Protein AF-A0AAJ5NJ45-F1 (afdb_monomer_lite)

Radius of gyration: 108.97 Å; chains: 1; bounding box: 214×66×310 Å

Foldseek 3Di:
DDDDDDDDDDDDDDDPDDDDDDDDDDDDDDDDDDDDDDDDPPDDDDDDDDDDDDDDDDDDDDDDDDDDDDDDDDDDDPDDDPDDPVVVVVVVVVVVVVVCCVVVVVVVVVVVVVVVVVVVVVVVVVVVVVVVVVVVVVVVVVVVVVVVVVVVVVVVVVVVVVVVVVVVVVVVVVVVVVVVVVVVVVVVVVVVVVVVVVVVVVVVVVVVVVVVVVVVVVVVVVVVVVVVVVVVVVVVVVVVVVVVVVVVVVVVVVVVVVVVVVVVVVVVVVVVVVVVVVVVVVVVVVVVVVVVVVVVVVVVVVVVVVVVVVVVVVVVVVVVVVVVVVVVVVVVVVVVVVVVCVVVVNDDDD

Sequence (350 aa):
MVNIPRTTQSPTPSEISSSENAPLKKTTHNPLHENTPTGALSAIPLRKNRSDEALNKGFDRPTFRSSPFELVEARDSTETKIYTSKEVDAMLEENFSSTVDALGGYHTKKIHDLVKLNENLDETLVKLKSAMKLRDERTKFQKAASRARGKETKQKIRSLSDENKDLKSEIDALTIENEDFESEMVGYNKIVDDLSGQISHLKNHSESLLSEIRQKSETIEKRNESIRSDRDSKAVLRRENEDLIKMKDLEISGLHEKLGEARSEIDRLNAEKEVLKLKFDAVDKTASGLTKGKTKTLIDSGKRIQNESDVLRTLNSKLIKENSDNKKQIAILKEKISLLAGKLDINLDS

Organism: NCBI:txid95485

Secondary structure (DSSP, 8-state):
----------PPPP------------PPPPP-----------PPP---------------PPPP--------------------HHHHHHHHHHHHHHHHHHHHHHHHHHHHHHHHHHHHHHHHHHHHHHHHHHHHHHHHHHHHHHHHHHHHHHHHHHHHHHHHHHHHHHHHHHHHHHHHHHHHHHHHHHHHHHHHHHHHHHHHHHHHHHHHHHHHHHHHHHHHHHHHHHHHHHHHHHHHHHHHHHHHHHHHHHHHHHHHHHHHHHHHHHHHHHHHHHHHHHHHHHHHHHHHHHHHHHHHHHHHHHHHHHHHHHHHHHHHHHHHHHHHHHHHHHHHHHHHHHHHT-----

Structure (mmCIF, N/CA/C/O backbone):
data_AF-A0AAJ5NJ45-F1
#
_entry.id   AF-A0AAJ5NJ45-F1
#
loop_
_atom_site.group_PDB
_atom_site.id
_atom_site.type_symbol
_atom_site.label_atom_id
_atom_site.label_alt_id
_atom_site.label_comp_id
_atom_site.label_asym_id
_atom_site.label_entity_id
_atom_site.label_seq_id
_atom_site.pdbx_PDB_ins_code
_atom_site.Cartn_x
_atom_site.Cartn_y
_atom_site.Cartn_z
_atom_site.occupancy
_atom_site.B_iso_or_equiv
_atom_site.auth_seq_id
_atom_site.auth_comp_id
_atom_site.auth_asym_id
_atom_site.auth_atom_id
_atom_site.pdbx_PDB_model_num
ATOM 1 N N . MET A 1 1 ? 22.194 -6.294 41.341 1.00 52.97 1 MET A N 1
ATOM 2 C CA . MET A 1 1 ? 23.228 -5.545 40.598 1.00 52.97 1 MET A CA 1
ATOM 3 C C . MET A 1 1 ? 23.617 -6.377 39.391 1.00 52.97 1 MET A C 1
ATOM 5 O O . MET A 1 1 ? 24.336 -7.351 39.548 1.00 52.97 1 MET A O 1
ATOM 9 N N . VAL A 1 2 ? 23.058 -6.064 38.223 1.00 46.59 2 VAL A N 1
ATOM 10 C CA . VAL A 1 2 ? 23.397 -6.721 36.955 1.00 46.59 2 VAL A CA 1
ATOM 11 C C . VAL A 1 2 ? 23.803 -5.613 35.997 1.00 46.59 2 VAL A C 1
ATOM 13 O O . VAL A 1 2 ? 23.052 -4.668 35.772 1.00 46.59 2 VAL A O 1
ATOM 16 N N . ASN A 1 3 ? 25.049 -5.706 35.558 1.00 52.22 3 ASN A N 1
ATOM 17 C CA . ASN A 1 3 ? 25.776 -4.729 34.770 1.00 52.22 3 ASN A CA 1
ATOM 18 C C . ASN A 1 3 ? 25.584 -5.102 33.292 1.00 52.22 3 ASN A C 1
ATOM 20 O O . ASN A 1 3 ? 25.966 -6.204 32.904 1.00 52.22 3 ASN A O 1
ATOM 24 N N . ILE A 1 4 ? 24.973 -4.230 32.486 1.00 57.03 4 ILE A N 1
ATOM 25 C CA . ILE A 1 4 ? 24.853 -4.414 31.030 1.00 57.03 4 ILE A CA 1
ATOM 26 C C . ILE A 1 4 ? 25.527 -3.214 30.343 1.00 57.03 4 ILE A C 1
ATOM 28 O O . ILE A 1 4 ? 25.250 -2.078 30.740 1.00 57.03 4 ILE A O 1
ATOM 32 N N . PRO A 1 5 ? 26.422 -3.418 29.355 1.00 62.97 5 PRO A N 1
ATOM 33 C CA . PRO A 1 5 ? 27.251 -2.350 28.807 1.00 62.97 5 PRO A CA 1
ATOM 34 C C . PRO A 1 5 ? 26.546 -1.533 27.717 1.00 62.97 5 PRO A C 1
ATOM 36 O O . PRO A 1 5 ? 25.729 -2.037 26.950 1.00 62.97 5 PRO A O 1
ATOM 39 N N . ARG A 1 6 ? 26.964 -0.265 27.627 1.00 52.44 6 ARG A N 1
ATOM 40 C CA . ARG A 1 6 ? 26.711 0.689 26.538 1.00 52.44 6 ARG A CA 1
ATOM 41 C C . ARG A 1 6 ? 27.286 0.213 25.196 1.00 52.44 6 ARG A C 1
ATOM 43 O O . ARG A 1 6 ? 28.452 -0.157 25.131 1.00 52.44 6 ARG A O 1
ATOM 50 N N . THR A 1 7 ? 26.516 0.419 24.132 1.00 54.22 7 THR A N 1
ATOM 51 C CA . THR A 1 7 ? 26.953 0.600 22.731 1.00 54.22 7 THR A CA 1
ATOM 52 C C . THR A 1 7 ? 26.057 1.702 22.138 1.00 54.22 7 THR A C 1
ATOM 54 O O . THR A 1 7 ? 24.838 1.610 22.206 1.00 54.22 7 THR A O 1
ATOM 57 N N . THR A 1 8 ? 26.549 2.940 22.034 1.00 47.62 8 THR A N 1
ATOM 58 C CA . THR A 1 8 ? 27.151 3.602 20.852 1.00 47.62 8 THR A CA 1
ATOM 59 C C . THR A 1 8 ? 26.219 3.791 19.648 1.00 47.62 8 THR A C 1
ATOM 61 O O . THR A 1 8 ? 25.956 2.856 18.907 1.00 47.62 8 THR A O 1
ATOM 64 N N . GLN A 1 9 ? 25.873 5.071 19.446 1.00 41.88 9 GLN A N 1
ATOM 65 C CA . GLN A 1 9 ? 25.758 5.803 18.174 1.00 41.88 9 GLN A CA 1
ATOM 66 C C . GLN A 1 9 ? 24.677 5.388 17.160 1.00 41.88 9 GLN A C 1
ATOM 68 O O . GLN A 1 9 ? 24.860 4.487 16.351 1.00 41.88 9 GLN A O 1
ATOM 73 N N . SER A 1 10 ? 23.619 6.202 17.100 1.00 40.38 10 SER A N 1
ATOM 74 C CA . SER A 1 10 ? 22.809 6.426 15.897 1.00 40.38 10 SER A CA 1
ATOM 75 C C . SER A 1 10 ? 23.147 7.805 15.305 1.00 40.38 10 SER A C 1
ATOM 77 O O . SER A 1 10 ? 23.096 8.788 16.053 1.00 40.38 10 SER A O 1
ATOM 79 N N . PRO A 1 11 ? 23.466 7.927 14.006 1.00 54.31 11 PRO A N 1
ATOM 80 C CA . PRO A 1 11 ? 23.609 9.220 13.356 1.00 54.31 11 PRO A CA 1
ATOM 81 C C . PRO A 1 11 ? 22.232 9.803 13.005 1.00 54.31 11 PRO A C 1
ATOM 83 O O . PRO A 1 11 ? 21.313 9.098 12.590 1.00 54.31 11 PRO A O 1
ATOM 86 N N . THR A 1 12 ? 22.106 11.111 13.194 1.00 57.56 12 THR A N 1
ATOM 87 C CA . THR A 1 12 ? 20.986 11.955 12.762 1.00 57.56 12 THR A CA 1
ATOM 88 C C . THR A 1 12 ? 20.817 11.928 11.238 1.00 57.56 12 THR A C 1
ATOM 90 O O . THR A 1 12 ? 21.822 12.079 10.539 1.00 57.56 12 THR A O 1
ATOM 93 N N . PRO A 1 13 ? 19.589 11.810 10.697 1.00 53.28 13 PRO A N 1
ATOM 94 C CA . PRO A 1 13 ? 19.342 11.992 9.273 1.00 53.28 13 PRO A CA 1
ATOM 95 C C . PRO A 1 13 ? 19.452 13.475 8.918 1.00 53.28 13 PRO A C 1
ATOM 97 O O . PRO A 1 13 ? 18.780 14.318 9.511 1.00 53.28 13 PRO A O 1
ATOM 100 N N . SER A 1 14 ? 20.312 13.773 7.952 1.00 48.66 14 SER A N 1
ATOM 101 C CA . SER A 1 14 ? 20.434 15.079 7.321 1.00 48.66 14 SER A CA 1
ATOM 102 C C . SER A 1 14 ? 19.132 15.466 6.621 1.00 48.66 14 SER A C 1
ATOM 104 O O . SER A 1 14 ? 18.579 14.701 5.831 1.00 48.66 14 SER A O 1
ATOM 106 N N . GLU A 1 15 ? 18.677 16.681 6.901 1.00 42.78 15 GLU A N 1
ATOM 107 C CA . GLU A 1 15 ? 17.672 17.403 6.134 1.00 42.78 15 GLU A CA 1
ATOM 108 C C . GLU A 1 15 ? 18.164 17.581 4.690 1.00 42.78 15 GLU A C 1
ATOM 110 O O . GLU A 1 15 ? 19.090 18.345 4.423 1.00 42.78 15 GLU A O 1
ATOM 115 N N . ILE A 1 16 ? 17.542 16.882 3.742 1.00 44.41 16 ILE A N 1
ATOM 116 C CA . ILE A 1 16 ? 17.597 17.239 2.322 1.00 44.41 16 ILE A CA 1
ATOM 117 C C . ILE A 1 16 ? 16.259 17.902 2.012 1.00 44.41 16 ILE A C 1
ATOM 119 O O . ILE A 1 16 ? 15.278 17.252 1.649 1.00 44.41 16 ILE A O 1
ATOM 123 N N . SER A 1 17 ? 16.213 19.215 2.238 1.00 45.38 17 SER A N 1
ATOM 124 C CA . SER A 1 17 ? 15.110 20.055 1.787 1.00 45.38 17 SER A CA 1
ATOM 125 C C . SER A 1 17 ? 15.217 20.260 0.284 1.00 45.38 17 SER A C 1
ATOM 127 O O . SER A 1 17 ? 16.266 20.591 -0.264 1.00 45.38 17 SER A O 1
ATOM 129 N N . SER A 1 18 ? 14.078 20.042 -0.352 1.00 44.22 18 SER A N 1
ATOM 130 C CA . SER A 1 18 ? 13.815 20.156 -1.774 1.00 44.22 18 SER A CA 1
ATOM 131 C C . SER A 1 18 ? 13.512 21.607 -2.150 1.00 44.22 18 SER A C 1
ATOM 133 O O . SER A 1 18 ? 12.619 22.209 -1.565 1.00 44.22 18 SER A O 1
ATOM 135 N N . SER A 1 19 ? 14.190 22.137 -3.163 1.00 40.75 19 SER A N 1
ATOM 136 C CA . SER A 1 19 ? 13.714 23.185 -4.084 1.00 40.75 19 SER A CA 1
ATOM 137 C C . SER A 1 19 ? 14.790 23.271 -5.172 1.00 40.75 19 SER A C 1
ATOM 139 O O . SER A 1 19 ? 15.962 23.358 -4.841 1.00 40.75 19 SER A O 1
ATOM 141 N N . GLU A 1 20 ? 14.553 23.182 -6.473 1.00 39.94 20 GLU A N 1
ATOM 142 C CA . GLU A 1 20 ? 13.607 23.964 -7.252 1.00 39.94 20 GLU A CA 1
ATOM 143 C C . GLU A 1 20 ? 13.758 23.458 -8.704 1.00 39.94 20 GLU A C 1
ATOM 145 O O . GLU A 1 20 ? 14.740 23.767 -9.373 1.00 39.94 20 GLU A O 1
ATOM 150 N N . ASN A 1 21 ? 12.849 22.602 -9.185 1.00 41.12 21 ASN A N 1
ATOM 151 C CA . ASN A 1 21 ? 12.846 22.174 -10.588 1.00 41.12 21 ASN A CA 1
ATOM 152 C C . ASN A 1 21 ? 11.852 23.036 -11.367 1.00 41.12 21 ASN A C 1
ATOM 154 O O . ASN A 1 21 ? 10.636 22.879 -11.250 1.00 41.12 21 ASN A O 1
ATOM 158 N N . ALA A 1 22 ? 12.399 23.953 -12.163 1.00 48.66 22 ALA A N 1
ATOM 159 C CA . ALA A 1 22 ? 11.679 24.745 -13.146 1.00 48.66 22 ALA A CA 1
ATOM 160 C C . ALA A 1 22 ? 11.151 23.863 -14.302 1.00 48.66 22 ALA A C 1
ATOM 162 O O . ALA A 1 22 ? 11.840 22.935 -14.736 1.00 48.66 22 ALA A O 1
ATOM 163 N N . PRO A 1 23 ? 9.958 24.145 -14.857 1.00 50.62 23 PRO A N 1
ATOM 164 C CA . PRO A 1 23 ? 9.420 23.390 -15.982 1.00 50.62 23 PRO A CA 1
ATOM 165 C C . PRO A 1 23 ? 10.098 23.804 -17.297 1.00 50.62 23 PRO A C 1
ATOM 167 O O . PRO A 1 23 ? 9.906 24.912 -17.804 1.00 50.62 23 PRO A O 1
ATOM 170 N N . LEU A 1 24 ? 10.867 22.881 -17.879 1.00 45.66 24 LEU A N 1
ATOM 171 C CA . LEU A 1 24 ? 11.357 22.967 -19.253 1.00 45.66 24 LEU A CA 1
ATOM 172 C C . LEU A 1 24 ? 10.174 22.995 -20.231 1.00 45.66 24 LEU A C 1
ATOM 174 O O . LEU A 1 24 ? 9.298 22.128 -20.234 1.00 45.66 24 LEU A O 1
ATOM 178 N N . LYS A 1 25 ? 10.164 24.039 -21.061 1.00 49.19 25 LYS A N 1
ATOM 179 C CA . LYS A 1 25 ? 9.213 24.261 -22.149 1.00 49.19 25 LYS A CA 1
ATOM 180 C C . LYS A 1 25 ? 9.188 23.061 -23.098 1.00 49.19 25 LYS A C 1
ATOM 182 O O . LYS A 1 25 ? 10.202 22.704 -23.691 1.00 49.19 25 LYS A O 1
ATOM 187 N N . LYS A 1 26 ? 7.982 22.523 -23.297 1.00 45.66 26 LYS A N 1
ATOM 188 C CA . LYS A 1 26 ? 7.612 21.650 -24.414 1.00 45.66 26 LYS A CA 1
ATOM 189 C C . LYS A 1 26 ? 7.980 22.330 -25.734 1.00 45.66 26 LYS A C 1
ATOM 191 O O . LYS A 1 26 ? 7.348 23.312 -26.117 1.00 45.66 26 LYS A O 1
ATOM 196 N N . THR A 1 27 ? 8.979 21.799 -26.424 1.00 41.47 27 THR A N 1
ATOM 197 C CA . THR A 1 27 ? 9.141 21.993 -27.864 1.00 41.47 27 THR A CA 1
ATOM 198 C C . THR A 1 27 ? 8.389 20.866 -28.556 1.00 41.47 27 THR A C 1
ATOM 200 O O . THR A 1 27 ? 8.593 19.683 -28.305 1.00 41.47 27 THR A O 1
ATOM 203 N N . THR A 1 28 ? 7.411 21.273 -29.347 1.00 45.69 28 THR A N 1
ATOM 204 C CA . THR A 1 28 ? 6.556 20.445 -30.186 1.00 45.69 28 THR A CA 1
ATOM 205 C C . THR A 1 28 ? 7.387 19.705 -31.230 1.00 45.69 28 THR A C 1
ATOM 207 O O . THR A 1 28 ? 8.013 20.334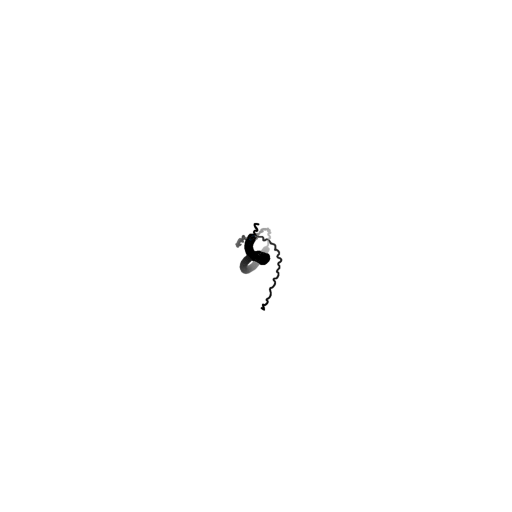 -32.082 1.00 45.69 28 THR A O 1
ATOM 210 N N . HIS A 1 29 ? 7.361 18.374 -31.176 1.00 38.75 29 HIS A N 1
ATOM 211 C CA . HIS A 1 29 ? 7.755 17.513 -32.284 1.00 38.75 29 HIS A CA 1
ATOM 212 C C . HIS A 1 29 ? 6.752 17.668 -33.437 1.00 38.75 29 HIS A C 1
ATOM 214 O O . HIS A 1 29 ? 5.562 17.408 -33.264 1.00 38.75 29 HIS A O 1
ATOM 220 N N . ASN A 1 30 ? 7.247 18.072 -34.607 1.00 43.12 30 ASN A N 1
ATOM 221 C CA . ASN A 1 30 ? 6.585 17.848 -35.890 1.00 43.12 30 ASN A CA 1
ATOM 222 C C . ASN A 1 30 ? 6.801 16.384 -36.306 1.00 43.12 30 ASN A C 1
ATOM 224 O O . ASN A 1 30 ? 7.956 15.953 -36.342 1.00 43.12 30 ASN A O 1
ATOM 228 N N . PRO A 1 31 ? 5.753 15.630 -36.667 1.00 54.97 31 PRO A N 1
ATOM 229 C CA . PRO A 1 31 ? 5.894 14.422 -37.461 1.00 54.97 31 PRO A CA 1
ATOM 230 C C . PRO A 1 31 ? 5.735 14.748 -38.958 1.00 54.97 31 PRO A C 1
ATOM 232 O O . PRO A 1 31 ? 5.172 15.782 -39.309 1.00 54.97 31 PRO A O 1
ATOM 235 N N . LEU A 1 32 ? 6.160 13.806 -39.805 1.00 42.31 32 LEU A N 1
ATOM 236 C CA . LEU A 1 32 ? 5.975 13.721 -41.266 1.00 42.31 32 LEU A CA 1
ATOM 237 C C . LEU A 1 32 ? 7.076 14.358 -42.129 1.00 42.31 32 LEU A C 1
ATOM 239 O O . LEU A 1 32 ? 7.031 15.532 -42.481 1.00 42.31 32 LEU A O 1
ATOM 243 N N . HIS A 1 33 ? 8.002 13.515 -42.588 1.00 42.06 33 HIS A N 1
ATOM 244 C CA . HIS A 1 33 ? 7.962 13.084 -43.987 1.00 42.06 33 HIS A CA 1
ATOM 245 C C . HIS A 1 33 ? 8.783 11.800 -44.170 1.00 42.06 33 HIS A C 1
ATOM 247 O O . HIS A 1 33 ? 10.010 11.808 -44.111 1.00 42.06 33 HIS A O 1
ATOM 253 N N . GLU A 1 34 ? 8.073 10.693 -44.390 1.00 40.69 34 GLU A N 1
ATOM 254 C CA . GLU A 1 34 ? 8.613 9.493 -45.022 1.00 40.69 34 GLU A CA 1
ATOM 255 C C . GLU A 1 34 ? 9.065 9.855 -46.441 1.00 40.69 34 GLU A C 1
ATOM 257 O O . GLU A 1 34 ? 8.288 10.404 -47.220 1.00 40.69 34 GLU A O 1
ATOM 262 N N . ASN A 1 35 ? 10.314 9.546 -46.774 1.00 40.81 35 ASN A N 1
ATOM 263 C CA . ASN A 1 35 ? 10.786 9.448 -48.149 1.00 40.81 35 ASN A CA 1
ATOM 264 C C . ASN A 1 35 ? 11.766 8.275 -48.215 1.00 40.81 35 ASN A C 1
ATOM 266 O O . ASN A 1 35 ? 12.929 8.384 -47.836 1.00 40.81 35 ASN A O 1
ATOM 270 N N . THR A 1 36 ? 11.270 7.148 -48.707 1.00 41.25 36 THR A N 1
ATOM 271 C CA . THR A 1 36 ? 12.051 6.035 -49.257 1.00 41.25 36 THR A CA 1
ATOM 272 C C . THR A 1 36 ? 11.506 5.744 -50.676 1.00 41.25 36 THR A C 1
ATOM 274 O O . THR A 1 36 ? 10.566 6.406 -51.119 1.00 41.25 36 THR A O 1
ATOM 277 N N . PRO A 1 37 ? 12.155 4.901 -51.495 1.00 51.44 37 PRO A N 1
ATOM 278 C CA . PRO A 1 37 ? 13.080 5.388 -52.512 1.00 51.44 37 PRO A CA 1
ATOM 279 C C . PRO A 1 37 ? 12.681 4.878 -53.906 1.00 51.44 37 PRO A C 1
ATOM 281 O O . PRO A 1 37 ? 12.459 3.687 -54.105 1.00 51.44 37 PRO A O 1
ATOM 284 N N . THR A 1 38 ? 12.671 5.738 -54.921 1.00 40.75 38 THR A N 1
ATOM 285 C CA . THR A 1 38 ? 12.471 5.283 -56.309 1.00 40.75 38 THR A CA 1
ATOM 286 C C . THR A 1 38 ? 13.738 5.488 -57.110 1.00 40.75 38 THR A C 1
ATOM 288 O O . THR A 1 38 ? 14.155 6.610 -57.390 1.00 40.75 38 THR A O 1
ATOM 291 N N . GLY A 1 39 ? 14.370 4.361 -57.428 1.00 43.53 39 GLY A N 1
ATOM 292 C CA . GLY A 1 39 ? 15.572 4.295 -58.229 1.00 43.53 39 GLY A CA 1
ATOM 293 C C . GLY A 1 39 ? 15.366 4.747 -59.670 1.00 43.53 39 GLY A C 1
ATOM 294 O O . GLY A 1 39 ? 14.311 4.568 -60.269 1.00 43.53 39 GLY A O 1
ATOM 295 N N . ALA A 1 40 ? 16.446 5.271 -60.234 1.00 38.97 40 ALA A N 1
ATOM 296 C CA . ALA A 1 40 ? 16.728 5.237 -61.658 1.00 38.97 40 ALA A CA 1
ATOM 297 C C . ALA A 1 40 ? 18.242 5.417 -61.820 1.00 38.97 40 ALA A C 1
ATOM 299 O O . ALA A 1 40 ? 18.750 6.525 -61.969 1.00 38.97 40 ALA A O 1
ATOM 300 N N . LEU A 1 41 ? 18.979 4.306 -61.746 1.00 39.59 41 LEU A N 1
ATOM 301 C CA . LEU A 1 41 ? 20.354 4.247 -62.228 1.00 39.59 41 LEU A CA 1
ATOM 302 C C . LEU A 1 41 ? 20.306 4.394 -63.752 1.00 39.59 41 LEU A C 1
ATOM 304 O O . LEU A 1 41 ? 20.069 3.430 -64.479 1.00 39.59 41 LEU A O 1
ATOM 308 N N . SER A 1 42 ? 20.497 5.616 -64.245 1.00 43.12 42 SER A N 1
ATOM 309 C CA . SER A 1 42 ? 20.729 5.861 -65.663 1.00 43.12 42 SER A CA 1
ATOM 310 C C . SER A 1 42 ? 22.107 5.319 -66.036 1.00 43.12 42 SER A C 1
ATOM 312 O O . SER A 1 42 ? 23.143 5.893 -65.693 1.00 43.12 42 SER A O 1
ATOM 314 N N . ALA A 1 43 ? 22.096 4.192 -66.738 1.00 42.31 43 ALA A N 1
ATOM 315 C CA . ALA A 1 43 ? 23.239 3.601 -67.405 1.00 42.31 43 ALA A CA 1
ATOM 316 C C . ALA A 1 43 ? 23.887 4.609 -68.372 1.00 42.31 43 ALA A C 1
ATOM 318 O O . ALA A 1 43 ? 23.269 5.030 -69.350 1.00 42.31 43 ALA A O 1
ATOM 319 N N . ILE A 1 44 ? 25.150 4.964 -68.129 1.00 44.88 44 ILE A N 1
ATOM 320 C CA . ILE A 1 44 ? 25.996 5.635 -69.123 1.00 44.88 44 ILE A CA 1
ATOM 321 C C . ILE A 1 44 ? 26.713 4.535 -69.922 1.00 44.88 44 ILE A C 1
ATOM 323 O O . ILE A 1 44 ? 27.449 3.739 -69.335 1.00 44.88 44 ILE A O 1
ATOM 327 N N . PRO A 1 45 ? 26.502 4.439 -71.247 1.00 45.72 45 PRO A N 1
ATOM 328 C CA . PRO A 1 45 ? 27.020 3.334 -72.033 1.00 45.72 45 PRO A CA 1
ATOM 329 C C . PRO A 1 45 ? 28.514 3.479 -72.347 1.00 45.72 45 PRO A C 1
ATOM 331 O O . PRO A 1 45 ? 29.011 4.526 -72.761 1.00 45.72 45 PRO A O 1
ATOM 334 N N . LEU A 1 46 ? 29.193 2.340 -72.211 1.00 43.84 46 LEU A N 1
ATOM 335 C CA . LEU A 1 46 ? 30.498 1.986 -72.761 1.00 43.84 46 LEU A CA 1
ATOM 336 C C . LEU A 1 46 ? 30.715 2.548 -74.180 1.00 43.84 46 LEU A C 1
ATOM 338 O O . LEU A 1 46 ? 30.131 2.060 -75.151 1.00 43.84 46 LEU A O 1
ATOM 342 N N . ARG A 1 47 ? 31.634 3.510 -74.331 1.00 37.44 47 ARG A N 1
ATOM 343 C CA . ARG A 1 47 ? 32.170 3.900 -75.644 1.00 37.44 47 ARG A CA 1
ATOM 344 C C . ARG A 1 47 ? 33.181 2.852 -76.113 1.00 37.44 47 ARG A C 1
ATOM 346 O O . ARG A 1 47 ? 34.331 2.832 -75.683 1.00 37.44 47 ARG A O 1
ATOM 353 N N . LYS A 1 48 ? 32.722 1.970 -77.003 1.00 43.34 48 LYS A N 1
ATOM 354 C CA . LYS A 1 48 ? 33.561 1.082 -77.816 1.00 43.34 48 LYS A CA 1
ATOM 355 C C . LYS A 1 48 ? 34.310 1.881 -78.886 1.00 43.34 48 LYS A C 1
ATOM 357 O O . LYS A 1 48 ? 33.724 2.696 -79.591 1.00 43.34 48 LYS A O 1
ATOM 362 N N . ASN A 1 49 ? 35.589 1.554 -79.030 1.00 41.97 49 ASN A N 1
ATOM 363 C CA . ASN A 1 49 ? 36.414 1.821 -80.205 1.00 41.97 49 ASN A CA 1
ATOM 364 C C . ASN A 1 49 ? 35.806 1.197 -81.476 1.00 41.97 49 ASN A C 1
ATOM 366 O O . ASN A 1 49 ? 35.364 0.050 -81.413 1.00 41.97 49 ASN A O 1
ATOM 370 N N . ARG A 1 50 ? 35.878 1.918 -82.605 1.00 40.28 50 ARG A N 1
ATOM 371 C CA . ARG A 1 50 ? 35.968 1.465 -84.018 1.00 40.28 50 ARG A CA 1
ATOM 372 C C . ARG A 1 50 ? 36.257 2.724 -84.860 1.00 40.28 50 ARG A C 1
ATOM 374 O O . ARG A 1 50 ? 35.553 3.710 -84.699 1.00 40.28 50 ARG A O 1
ATOM 381 N N . SER A 1 51 ? 37.468 2.885 -85.397 1.00 43.00 51 SER A N 1
ATOM 382 C CA . SER A 1 51 ? 37.972 2.397 -86.696 1.00 43.00 51 SER A CA 1
ATOM 383 C C . SER A 1 51 ? 37.349 3.109 -87.903 1.00 43.00 51 SER A C 1
ATOM 385 O O . SER A 1 51 ? 36.147 3.008 -88.112 1.00 43.00 51 SER A O 1
ATOM 387 N N . ASP A 1 52 ? 38.246 3.732 -88.671 1.00 41.09 52 ASP A N 1
ATOM 388 C CA . ASP A 1 52 ? 38.217 3.976 -90.116 1.00 41.09 52 ASP A CA 1
ATOM 389 C C . ASP A 1 52 ? 37.115 4.872 -90.694 1.00 41.09 52 ASP A C 1
ATOM 391 O O . ASP A 1 52 ? 35.981 4.447 -90.842 1.00 41.09 52 ASP A O 1
ATOM 395 N N . GLU A 1 53 ? 37.501 6.059 -91.177 1.00 40.28 53 GLU A N 1
ATOM 396 C CA . GLU A 1 53 ? 37.181 6.441 -92.556 1.00 40.28 53 GLU A CA 1
ATOM 397 C C . GLU A 1 53 ? 38.039 7.607 -93.053 1.00 40.28 53 GLU A C 1
ATOM 399 O O . GLU A 1 53 ? 38.479 8.488 -92.314 1.00 40.28 53 GLU A O 1
ATOM 404 N N . ALA A 1 54 ? 38.326 7.523 -94.344 1.00 41.72 54 ALA A N 1
ATOM 405 C CA . ALA A 1 54 ? 39.246 8.327 -95.114 1.00 41.72 54 ALA A CA 1
ATOM 406 C C . ALA A 1 54 ? 38.844 9.804 -95.203 1.00 41.72 54 ALA A C 1
ATOM 408 O O . ALA A 1 54 ? 37.665 10.121 -95.274 1.00 41.72 54 ALA A O 1
ATOM 409 N N . LEU A 1 55 ? 39.830 10.693 -95.367 1.00 44.38 55 LEU A N 1
ATOM 410 C CA . LEU A 1 55 ? 39.691 11.831 -96.280 1.00 44.38 55 LEU A CA 1
ATOM 411 C C . LEU A 1 55 ? 41.064 12.332 -96.737 1.00 44.38 55 LEU A C 1
ATOM 413 O O . LEU A 1 55 ? 41.755 13.131 -96.112 1.00 44.38 55 LEU A O 1
ATOM 417 N N . ASN A 1 56 ? 41.408 11.782 -97.890 1.00 42.78 56 ASN A N 1
ATOM 418 C CA . ASN A 1 56 ? 42.342 12.248 -98.891 1.00 42.78 56 ASN A CA 1
ATOM 419 C C . ASN A 1 56 ? 42.052 13.718 -99.281 1.00 42.78 56 ASN A C 1
ATOM 421 O O . ASN A 1 56 ? 40.997 14.006 -99.842 1.00 42.78 56 ASN A O 1
ATOM 425 N N . LYS A 1 57 ? 42.980 14.635 -98.995 1.00 48.34 57 LYS A N 1
ATOM 426 C CA . LYS A 1 57 ? 43.121 15.978 -99.595 1.00 48.34 57 LYS A CA 1
ATOM 427 C C . LYS A 1 57 ? 44.610 16.314 -99.507 1.00 48.34 57 LYS A C 1
ATOM 429 O O . LYS A 1 57 ? 45.184 16.171 -98.438 1.00 48.34 57 LYS A O 1
ATOM 434 N N . GLY A 1 58 ? 45.340 16.740 -100.518 1.00 39.22 58 GLY A N 1
ATOM 435 C CA . GLY A 1 58 ? 45.084 17.074 -101.906 1.00 39.22 58 GLY A CA 1
ATOM 436 C C . GLY A 1 58 ? 46.429 17.628 -102.379 1.00 39.22 58 GLY A C 1
ATOM 437 O O . GLY A 1 58 ? 47.037 18.444 -101.691 1.00 39.22 58 GLY A O 1
ATOM 438 N N . PHE A 1 59 ? 46.953 17.072 -103.463 1.00 37.38 59 PHE A N 1
ATOM 439 C CA . PHE A 1 59 ? 48.202 17.479 -104.099 1.00 37.38 59 PHE A CA 1
ATOM 440 C C . PHE A 1 59 ? 48.064 18.898 -104.670 1.00 37.38 59 PHE A C 1
ATOM 442 O O . PHE A 1 59 ? 47.290 19.075 -105.604 1.00 37.38 59 PHE A O 1
ATOM 449 N N . ASP A 1 60 ? 48.879 19.850 -104.215 1.00 44.88 60 ASP A N 1
ATOM 450 C CA . ASP A 1 60 ? 49.147 21.080 -104.968 1.00 44.88 60 ASP A CA 1
ATOM 451 C C . ASP A 1 60 ? 50.499 20.951 -105.683 1.00 44.88 60 ASP A C 1
ATOM 453 O O . ASP A 1 60 ? 51.575 21.119 -105.109 1.00 44.88 60 ASP A O 1
ATOM 457 N N . ARG A 1 61 ? 50.422 20.588 -106.970 1.00 41.41 61 ARG A N 1
ATOM 458 C CA . ARG A 1 61 ? 51.494 20.729 -107.965 1.00 41.41 61 ARG A CA 1
ATOM 459 C C . ARG A 1 61 ? 51.417 22.137 -108.568 1.00 41.41 61 ARG A C 1
ATOM 461 O O . ARG A 1 61 ? 50.390 22.449 -109.167 1.00 41.41 61 ARG A O 1
ATOM 468 N N . PRO A 1 62 ? 52.495 22.935 -108.568 1.00 49.25 62 PRO A N 1
ATOM 469 C CA . PRO A 1 62 ? 52.602 24.059 -109.485 1.00 49.25 62 PRO A CA 1
ATOM 470 C C . PRO A 1 62 ? 52.928 23.557 -110.896 1.00 49.25 62 PRO A C 1
ATOM 472 O O . PRO A 1 62 ? 53.885 22.821 -111.134 1.00 49.25 62 PRO A O 1
ATOM 475 N N . THR A 1 63 ? 52.066 23.956 -111.818 1.00 45.56 63 THR A N 1
ATOM 476 C CA . THR A 1 63 ? 52.078 23.739 -113.262 1.00 45.56 63 THR A CA 1
ATOM 477 C C . THR A 1 63 ? 53.323 24.300 -113.954 1.00 45.56 63 THR A C 1
ATOM 479 O O . THR A 1 63 ? 53.684 25.460 -113.763 1.00 45.56 63 THR A O 1
ATOM 482 N N . PHE A 1 64 ? 53.910 23.481 -114.831 1.00 37.94 64 PHE A N 1
ATOM 483 C CA . PHE A 1 64 ? 54.843 23.878 -115.887 1.00 37.94 64 PHE A CA 1
ATOM 484 C C . PHE A 1 64 ? 54.246 25.011 -116.735 1.00 37.94 64 PHE A C 1
ATOM 486 O O . PHE A 1 64 ? 53.175 24.848 -117.320 1.00 37.94 64 PHE A O 1
ATOM 493 N N . ARG A 1 65 ? 54.955 26.141 -116.841 1.00 41.12 65 ARG A N 1
ATOM 494 C CA . ARG A 1 65 ? 54.663 27.187 -117.825 1.00 41.12 65 ARG A CA 1
ATOM 495 C C . ARG A 1 65 ? 55.554 26.959 -119.046 1.00 41.12 65 ARG A C 1
ATOM 497 O O . ARG A 1 65 ? 56.771 27.083 -118.972 1.00 41.12 65 ARG A O 1
ATOM 504 N N . SER A 1 66 ? 54.899 26.552 -120.127 1.00 39.12 66 SER A N 1
ATOM 505 C CA . SER A 1 66 ? 55.415 26.443 -121.490 1.00 39.12 66 SER A CA 1
ATOM 506 C C . SER A 1 66 ? 55.894 27.799 -122.026 1.00 39.12 66 SER A C 1
ATOM 508 O O . SER A 1 66 ? 55.353 28.837 -121.648 1.00 39.12 66 SER A O 1
ATOM 510 N N . SER A 1 67 ? 56.886 27.727 -122.915 1.00 41.31 67 SER A N 1
ATOM 511 C CA . SER A 1 67 ? 57.574 28.763 -123.698 1.00 41.31 67 SER A CA 1
ATOM 512 C C . SER A 1 67 ? 56.694 29.862 -124.319 1.00 41.31 67 SER A C 1
ATOM 514 O O . SER A 1 67 ? 55.475 29.723 -124.416 1.00 41.31 67 SER A O 1
ATOM 516 N N . PRO A 1 68 ? 57.343 30.882 -124.907 1.00 42.53 68 PRO A N 1
ATOM 517 C CA . PRO A 1 68 ? 57.307 30.923 -126.368 1.00 42.53 68 PRO A CA 1
ATOM 518 C C . PRO A 1 68 ? 58.692 31.097 -127.003 1.00 42.53 68 PRO A C 1
ATOM 520 O O . PRO A 1 68 ? 59.526 31.874 -126.552 1.00 42.53 68 PRO A O 1
ATOM 523 N N . PHE A 1 69 ? 58.896 30.327 -128.070 1.00 35.94 69 PHE A N 1
ATOM 524 C CA . PHE A 1 69 ? 59.881 30.571 -129.115 1.00 35.94 69 PHE A CA 1
ATOM 525 C C . PHE A 1 69 ? 59.596 31.931 -129.771 1.00 35.94 69 PHE A C 1
ATOM 527 O O . PHE A 1 69 ? 58.493 32.133 -130.276 1.00 35.94 69 PHE A O 1
ATOM 534 N N . GLU A 1 70 ? 60.588 32.816 -129.815 1.00 37.38 70 GLU A N 1
ATOM 535 C CA . GLU A 1 70 ? 60.652 33.886 -130.811 1.00 37.38 70 GLU A CA 1
ATOM 536 C C . GLU A 1 70 ? 61.469 33.381 -132.003 1.00 37.38 70 GLU A C 1
ATOM 538 O O . GLU A 1 70 ? 62.594 32.898 -131.868 1.00 37.38 70 GLU A O 1
ATOM 543 N N . LEU A 1 71 ? 60.830 33.435 -133.167 1.00 35.78 71 LEU A N 1
ATOM 544 C CA . LEU A 1 71 ? 61.333 33.059 -134.477 1.00 35.78 71 LEU A CA 1
ATOM 545 C C . LEU A 1 71 ? 61.411 34.357 -135.303 1.00 35.78 71 LEU A C 1
ATOM 547 O O . LEU A 1 71 ? 60.455 35.125 -135.288 1.00 35.78 71 LEU A O 1
ATOM 551 N N . VAL A 1 72 ? 62.476 34.487 -136.103 1.00 33.31 72 VAL A N 1
ATOM 552 C CA . VAL A 1 72 ? 62.590 35.329 -137.317 1.00 33.31 72 VAL A CA 1
ATOM 553 C C . VAL A 1 72 ? 62.879 36.825 -137.123 1.00 33.31 72 VAL A C 1
ATOM 555 O O . VAL A 1 72 ? 62.029 37.582 -136.685 1.00 33.31 72 VAL A O 1
ATOM 558 N N . GLU A 1 73 ? 64.040 37.271 -137.618 1.00 39.31 73 GLU A N 1
ATOM 559 C CA . GLU A 1 73 ? 64.089 38.179 -138.778 1.00 39.31 73 GLU A CA 1
ATOM 560 C C . GLU A 1 73 ? 65.471 38.134 -139.450 1.00 39.31 73 GLU A C 1
ATOM 562 O O . GLU A 1 73 ? 66.493 38.516 -138.884 1.00 39.31 73 GLU A O 1
ATOM 567 N N . ALA A 1 74 ? 65.483 37.613 -140.679 1.00 35.78 74 ALA A N 1
ATOM 568 C CA . ALA A 1 74 ? 66.569 37.748 -141.635 1.00 35.78 74 ALA A CA 1
ATOM 569 C C . ALA A 1 74 ? 66.541 39.166 -142.222 1.00 35.78 74 ALA A C 1
ATOM 571 O O . ALA A 1 74 ? 65.469 39.667 -142.565 1.00 35.78 74 ALA A O 1
ATOM 572 N N . ARG A 1 75 ? 67.709 39.794 -142.388 1.00 39.06 75 ARG A N 1
ATOM 573 C CA . ARG A 1 75 ? 67.861 40.971 -143.248 1.00 39.06 75 ARG A CA 1
ATOM 574 C C . ARG A 1 75 ? 69.028 40.804 -144.206 1.00 39.06 75 ARG A C 1
ATOM 576 O O . ARG A 1 75 ? 70.158 40.548 -143.800 1.00 39.06 75 ARG A O 1
ATOM 583 N N . ASP A 1 76 ? 68.666 40.978 -145.469 1.00 37.94 76 ASP A N 1
ATOM 584 C CA . ASP A 1 76 ? 69.496 41.147 -146.648 1.00 37.94 76 ASP A CA 1
ATOM 585 C C . ASP A 1 76 ? 70.559 42.235 -146.484 1.00 37.94 76 ASP A C 1
ATOM 587 O O . ASP A 1 76 ? 70.281 43.336 -146.009 1.00 37.94 76 ASP A O 1
ATOM 591 N N . SER A 1 77 ? 71.757 41.943 -146.984 1.00 42.09 77 SER A N 1
ATOM 592 C CA . SER A 1 77 ? 72.707 42.933 -147.494 1.00 42.09 77 SER A CA 1
ATOM 593 C C . SER A 1 77 ? 73.758 42.199 -148.331 1.00 42.09 77 SER A C 1
ATOM 595 O O . SER A 1 77 ? 74.834 41.839 -147.857 1.00 42.09 77 SER A O 1
ATOM 597 N N . THR A 1 78 ? 73.418 41.892 -149.582 1.00 37.91 78 THR A N 1
ATOM 598 C CA . THR A 1 78 ? 74.378 41.405 -150.577 1.00 37.91 78 THR A CA 1
ATOM 599 C C . THR A 1 78 ? 75.188 42.584 -151.109 1.00 37.91 78 THR A C 1
ATOM 601 O O . THR A 1 78 ? 74.802 43.223 -152.086 1.00 37.91 78 THR A O 1
ATOM 604 N N . GLU A 1 79 ? 76.322 42.860 -150.472 1.00 37.88 79 GLU A N 1
ATOM 605 C CA . GLU A 1 79 ? 77.401 43.670 -151.038 1.00 37.88 79 GLU A CA 1
ATOM 606 C C . GLU A 1 79 ? 78.507 42.708 -151.503 1.00 37.88 79 GLU A C 1
ATOM 608 O O . GLU A 1 79 ? 79.317 42.219 -150.716 1.00 37.88 79 GLU A O 1
ATOM 613 N N . THR A 1 80 ? 78.524 42.365 -152.793 1.00 40.59 80 THR A N 1
ATOM 614 C CA . THR A 1 80 ? 79.605 41.577 -153.404 1.00 40.59 80 THR A CA 1
ATOM 615 C C . THR A 1 80 ? 80.877 42.419 -153.494 1.00 40.59 80 THR A C 1
ATOM 617 O O . THR A 1 80 ? 81.163 43.039 -154.518 1.00 40.59 80 THR A O 1
ATOM 620 N N . LYS A 1 81 ? 81.652 42.433 -152.407 1.00 45.94 81 LYS A N 1
ATOM 621 C CA . LYS A 1 81 ? 83.077 42.773 -152.420 1.00 45.94 81 LYS A CA 1
ATOM 622 C C . LYS A 1 81 ? 83.859 41.574 -152.951 1.00 45.94 81 LYS A C 1
ATOM 624 O O . LYS A 1 81 ? 83.746 40.464 -152.439 1.00 45.94 81 LYS A O 1
ATOM 629 N N . ILE A 1 82 ? 84.637 41.800 -154.004 1.00 45.78 82 ILE A N 1
ATOM 630 C CA . ILE A 1 82 ? 85.585 40.821 -154.537 1.00 45.78 82 ILE A CA 1
ATOM 631 C C . ILE A 1 82 ? 86.781 40.811 -153.580 1.00 45.78 82 ILE A C 1
ATOM 633 O O . ILE A 1 82 ? 87.657 41.667 -153.672 1.00 45.78 82 ILE A O 1
ATOM 637 N N . TYR A 1 83 ? 86.760 39.885 -152.622 1.00 46.47 83 TYR A N 1
ATOM 638 C CA . TYR A 1 83 ? 87.859 39.639 -151.693 1.00 46.47 83 TYR A CA 1
ATOM 639 C C . TYR A 1 83 ? 88.948 38.810 -152.376 1.00 46.47 83 TYR A C 1
ATOM 641 O O . TYR A 1 83 ? 88.683 37.874 -153.132 1.00 46.47 83 TYR A O 1
ATOM 649 N N . THR A 1 84 ? 90.195 39.174 -152.124 1.00 54.72 84 THR A N 1
ATOM 650 C CA . THR A 1 84 ? 91.375 38.463 -152.615 1.00 54.72 84 THR A CA 1
ATOM 651 C C . THR A 1 84 ? 91.555 37.142 -151.858 1.00 54.72 84 THR A C 1
ATOM 653 O O . THR A 1 84 ? 91.142 37.021 -150.709 1.00 54.72 84 THR A O 1
ATOM 656 N N . SER A 1 85 ? 92.195 36.132 -152.463 1.00 56.44 85 SER A N 1
ATOM 657 C CA . SER A 1 85 ? 92.383 34.798 -151.846 1.00 56.44 85 SER A CA 1
ATOM 658 C C . SER A 1 85 ? 92.974 34.847 -150.426 1.00 56.44 85 SER A C 1
ATOM 660 O O . SER A 1 85 ? 92.641 34.006 -149.602 1.00 56.44 85 SER A O 1
ATOM 662 N N . LYS A 1 86 ? 93.796 35.862 -150.114 1.00 60.03 86 LYS A N 1
ATOM 663 C CA . LYS A 1 86 ? 94.359 36.082 -148.771 1.00 60.03 86 LYS A CA 1
ATOM 664 C C . LYS A 1 86 ? 93.323 36.509 -147.726 1.00 60.03 86 LYS A C 1
ATOM 666 O O . LYS A 1 86 ? 93.488 36.198 -146.553 1.00 60.03 86 LYS A O 1
ATOM 671 N N . GLU A 1 87 ? 92.289 37.238 -148.131 1.00 55.88 87 GLU A N 1
ATOM 672 C CA . GLU A 1 87 ? 91.220 37.696 -147.236 1.00 55.88 87 GLU A CA 1
ATOM 673 C C . GLU A 1 87 ? 90.232 36.564 -146.936 1.00 55.88 87 GLU A C 1
ATOM 675 O O . GLU A 1 87 ? 89.730 36.475 -145.821 1.00 55.88 87 GLU A O 1
ATOM 680 N N . VAL A 1 88 ? 90.015 35.649 -147.887 1.00 59.78 88 VAL A N 1
ATOM 681 C CA . VAL A 1 88 ? 89.181 34.455 -147.677 1.00 59.78 88 VAL A CA 1
ATOM 682 C C . VAL A 1 88 ? 89.838 33.477 -146.700 1.00 59.78 88 VAL A C 1
ATOM 684 O O . VAL A 1 88 ? 89.145 32.967 -145.823 1.00 59.78 88 VAL A O 1
ATOM 687 N N . ASP A 1 89 ? 91.157 33.270 -146.785 1.00 60.88 89 ASP A N 1
ATOM 688 C CA . ASP A 1 89 ? 91.888 32.426 -145.829 1.00 60.88 89 ASP A CA 1
ATOM 689 C C . ASP A 1 89 ? 91.857 33.023 -144.413 1.00 60.88 89 ASP A C 1
ATOM 691 O O . ASP A 1 89 ? 91.543 32.313 -143.462 1.00 60.88 89 ASP A O 1
ATOM 695 N N . ALA A 1 90 ? 92.058 34.340 -144.269 1.00 62.81 90 ALA A N 1
ATOM 696 C CA . ALA A 1 90 ? 91.948 35.019 -142.975 1.00 62.81 90 ALA A CA 1
ATOM 697 C C . ALA A 1 90 ? 90.524 34.951 -142.390 1.00 62.81 90 ALA A C 1
ATOM 699 O O . ALA A 1 90 ? 90.362 34.694 -141.200 1.00 62.81 90 ALA A O 1
ATOM 700 N N . MET A 1 91 ? 89.486 35.116 -143.218 1.00 63.56 91 MET A N 1
ATOM 701 C CA . MET A 1 91 ? 88.088 34.992 -142.786 1.00 63.56 91 MET A CA 1
ATOM 702 C C . MET A 1 91 ? 87.696 33.551 -142.440 1.00 63.56 91 MET A C 1
ATOM 704 O O . MET A 1 91 ? 86.858 33.341 -141.564 1.00 63.56 91 MET A O 1
ATOM 708 N N . LEU A 1 92 ? 88.262 32.550 -143.120 1.00 64.56 92 LEU A N 1
ATOM 709 C CA . LEU A 1 92 ? 88.057 31.137 -142.796 1.00 64.56 92 LEU A CA 1
ATOM 710 C C . LEU A 1 92 ? 88.765 30.758 -141.503 1.00 64.56 92 LEU A C 1
ATOM 712 O O . LEU A 1 92 ? 88.180 30.039 -140.703 1.00 64.56 92 LEU A O 1
ATOM 716 N N . GLU A 1 93 ? 89.978 31.251 -141.280 1.00 63.78 93 GLU A N 1
ATOM 717 C CA . GLU A 1 93 ? 90.753 30.995 -140.068 1.00 63.78 93 GLU A CA 1
ATOM 718 C C . GLU A 1 93 ? 90.136 31.717 -138.859 1.00 63.78 93 GLU A C 1
ATOM 720 O O . GLU A 1 93 ? 89.993 31.118 -137.796 1.00 63.78 93 GLU A O 1
ATOM 725 N N . GLU A 1 94 ? 89.626 32.940 -139.041 1.00 64.25 94 GLU A N 1
ATOM 726 C CA . GLU A 1 94 ? 88.854 33.669 -138.029 1.00 64.25 94 GLU A CA 1
ATOM 727 C C . GLU A 1 94 ? 87.493 33.009 -137.754 1.00 64.25 94 GLU A C 1
ATOM 729 O O . GLU A 1 94 ? 87.120 32.852 -136.594 1.00 64.25 94 GLU A O 1
ATOM 734 N N . ASN A 1 95 ? 86.771 32.531 -138.777 1.00 64.69 95 ASN A N 1
ATOM 735 C CA . ASN A 1 95 ? 85.517 31.797 -138.572 1.00 64.69 95 ASN A CA 1
ATOM 736 C C . ASN A 1 95 ? 85.740 30.420 -137.946 1.00 64.69 95 ASN A C 1
ATOM 738 O O . ASN A 1 95 ? 84.960 30.025 -137.084 1.00 64.69 95 ASN A O 1
ATOM 742 N N . PHE A 1 96 ? 86.779 29.679 -138.336 1.00 68.81 96 PHE A N 1
ATOM 743 C CA . PHE A 1 96 ? 87.112 28.409 -137.695 1.00 68.81 96 PHE A CA 1
ATOM 744 C C . PHE A 1 96 ? 87.569 28.634 -136.260 1.00 68.81 96 PHE A C 1
ATOM 746 O O . PHE A 1 96 ? 87.072 27.940 -135.380 1.00 68.81 96 PHE A O 1
ATOM 753 N N . SER A 1 97 ? 88.430 29.620 -135.996 1.00 68.44 97 SER A N 1
ATOM 754 C CA . SER A 1 97 ? 88.862 29.946 -134.633 1.00 68.44 97 SER A CA 1
ATOM 755 C C . SER A 1 97 ? 87.681 30.409 -133.780 1.00 68.44 97 SER A C 1
ATOM 757 O O . SER A 1 97 ? 87.477 29.878 -132.698 1.00 68.44 97 SER A O 1
ATOM 759 N N . SER A 1 98 ? 86.820 31.288 -134.300 1.00 73.00 98 SER A N 1
ATOM 760 C CA . SER A 1 98 ? 85.590 31.741 -133.634 1.00 73.00 98 SER A CA 1
ATOM 761 C C . SER A 1 98 ? 84.607 30.595 -133.375 1.00 73.00 98 SER A C 1
ATOM 763 O O . SER A 1 98 ? 84.038 30.491 -132.290 1.00 73.00 98 SER A O 1
ATOM 765 N N . THR A 1 99 ? 84.439 29.674 -134.330 1.00 68.44 99 THR A N 1
ATOM 766 C CA . THR A 1 99 ? 83.550 28.514 -134.168 1.00 68.44 99 THR A CA 1
ATOM 767 C C . THR A 1 99 ? 84.135 27.502 -133.186 1.00 68.44 99 THR A C 1
ATOM 769 O O . THR A 1 99 ? 83.398 26.953 -132.373 1.00 68.44 99 THR A O 1
ATOM 772 N N . VAL A 1 100 ? 85.449 27.270 -133.210 1.00 72.06 100 VAL A N 1
ATOM 773 C CA . VAL A 1 100 ? 86.152 26.384 -132.270 1.00 72.06 100 VAL A CA 1
ATOM 774 C C . VAL A 1 100 ? 86.166 26.980 -130.862 1.00 72.06 100 VAL A C 1
ATOM 776 O O . VAL A 1 100 ? 85.937 26.239 -129.910 1.00 72.06 100 VAL A O 1
ATOM 779 N N . ASP A 1 101 ? 86.319 28.295 -130.711 1.00 72.31 101 ASP A N 1
ATOM 780 C CA . ASP A 1 101 ? 86.244 28.992 -129.423 1.00 72.31 101 ASP A CA 1
ATOM 781 C C . ASP A 1 101 ? 84.809 29.050 -128.887 1.00 72.31 101 ASP A C 1
ATOM 783 O O . ASP A 1 101 ? 84.579 28.825 -127.699 1.00 72.31 101 ASP A O 1
ATOM 787 N N . ALA A 1 102 ? 83.810 29.268 -129.747 1.00 72.44 102 ALA A N 1
ATOM 788 C CA . ALA A 1 102 ? 82.402 29.234 -129.358 1.00 72.44 102 ALA A CA 1
ATOM 789 C C . ALA A 1 102 ? 81.950 27.817 -128.973 1.00 72.44 102 ALA A C 1
ATOM 791 O O . ALA A 1 102 ? 81.247 27.635 -127.976 1.00 72.44 102 ALA A O 1
ATOM 792 N N . LEU A 1 103 ? 82.375 26.798 -129.726 1.00 73.50 103 LEU A N 1
ATOM 793 C CA . LEU A 1 103 ? 82.065 25.397 -129.448 1.00 73.50 103 LEU A CA 1
ATOM 794 C C . LEU A 1 103 ? 82.851 24.891 -128.230 1.00 73.50 103 LEU A C 1
ATOM 796 O O . LEU A 1 103 ? 82.288 24.215 -127.370 1.00 73.50 103 LEU A O 1
ATOM 800 N N . GLY A 1 104 ? 84.120 25.277 -128.104 1.00 74.00 104 GLY A N 1
ATOM 801 C CA . GLY A 1 104 ? 84.971 25.023 -126.945 1.00 74.00 104 GLY A CA 1
ATOM 802 C C . GLY A 1 104 ? 84.420 25.682 -125.684 1.00 74.00 104 GLY A C 1
ATOM 803 O O . GLY A 1 104 ? 84.319 25.018 -124.652 1.00 74.00 104 GLY A O 1
ATOM 804 N N . GLY A 1 105 ? 83.961 26.934 -125.782 1.00 76.00 105 GLY A N 1
ATOM 805 C CA . GLY A 1 105 ? 83.263 27.692 -124.739 1.00 76.00 105 GLY A CA 1
ATOM 806 C C . GLY A 1 105 ? 81.915 27.080 -124.349 1.00 76.00 105 GLY A C 1
ATOM 807 O O . GLY A 1 105 ? 81.588 26.970 -123.166 1.00 76.00 105 GLY A O 1
ATOM 808 N N . TYR A 1 106 ? 81.139 26.602 -125.326 1.00 80.56 106 TYR A N 1
ATOM 809 C CA . TYR A 1 106 ? 79.894 25.874 -125.080 1.00 80.56 106 TYR A CA 1
ATOM 810 C C . TYR A 1 106 ? 80.149 24.538 -124.373 1.00 80.56 106 TYR A C 1
ATOM 812 O O . TYR A 1 106 ? 79.482 24.225 -123.385 1.00 80.56 106 TYR A O 1
ATOM 820 N N . HIS A 1 107 ? 81.130 23.757 -124.834 1.00 81.94 107 HIS A N 1
ATOM 821 C CA . HIS A 1 107 ? 81.493 22.488 -124.213 1.00 81.94 107 HIS A CA 1
ATOM 822 C C . HIS A 1 107 ? 82.066 22.683 -122.811 1.00 81.94 107 HIS A C 1
ATOM 824 O O . HIS A 1 107 ? 81.655 21.961 -121.908 1.00 81.94 107 HIS A O 1
ATOM 830 N N . THR A 1 108 ? 82.926 23.679 -122.584 1.00 81.81 108 THR A N 1
ATOM 831 C CA . THR A 1 108 ? 83.420 24.001 -121.233 1.00 81.81 108 THR A CA 1
ATOM 832 C C . THR A 1 108 ? 82.298 24.460 -120.317 1.00 81.81 108 THR A C 1
ATOM 834 O O . THR A 1 108 ? 82.223 23.979 -119.190 1.00 81.81 108 THR A O 1
ATOM 837 N N . LYS A 1 109 ? 81.369 25.302 -120.787 1.00 85.19 109 LYS A N 1
ATOM 838 C CA . LYS A 1 109 ? 80.186 25.687 -120.004 1.00 85.19 109 LYS A CA 1
ATOM 839 C C . LYS A 1 109 ? 79.313 24.479 -119.663 1.00 85.19 109 LYS A C 1
ATOM 841 O O . LYS A 1 109 ? 78.910 24.324 -118.518 1.00 85.19 109 LYS A O 1
ATOM 846 N N . LYS A 1 110 ? 79.074 23.585 -120.625 1.00 86.75 110 LYS A N 1
ATOM 847 C CA . LYS A 1 110 ? 78.276 22.370 -120.418 1.00 86.75 110 LYS A CA 1
ATOM 848 C C . LYS A 1 110 ? 78.959 21.380 -119.475 1.00 86.75 110 LYS A C 1
ATOM 850 O O . LYS A 1 110 ? 78.287 20.787 -118.639 1.00 86.75 110 LYS A O 1
ATOM 855 N N . ILE A 1 111 ? 80.278 21.218 -119.579 1.00 88.31 111 ILE A N 1
ATOM 856 C CA . ILE A 1 111 ? 81.082 20.425 -118.640 1.00 88.31 111 ILE A CA 1
ATOM 857 C C . ILE A 1 111 ? 81.003 21.047 -117.244 1.00 88.31 111 ILE A C 1
ATOM 859 O O . ILE A 1 111 ? 80.748 20.328 -116.286 1.00 88.31 111 ILE A O 1
ATOM 863 N N . HIS A 1 112 ? 81.140 22.368 -117.124 1.00 89.00 112 HIS A N 1
ATOM 864 C CA . HIS A 1 112 ? 81.020 23.083 -115.851 1.00 89.00 112 HIS A CA 1
ATOM 865 C C . HIS A 1 112 ? 79.638 22.918 -115.213 1.00 89.00 112 HIS A C 1
ATOM 867 O O . HIS A 1 112 ? 79.536 22.624 -114.025 1.00 89.00 112 HIS A O 1
ATOM 873 N N . ASP A 1 113 ? 78.570 23.044 -116.000 1.00 89.31 113 ASP A N 1
ATOM 874 C CA . ASP A 1 113 ? 77.197 22.839 -115.534 1.00 89.31 113 ASP A CA 1
ATOM 875 C C . ASP A 1 113 ? 76.961 21.380 -115.099 1.00 89.31 113 ASP A C 1
ATOM 877 O O . ASP A 1 113 ? 76.303 21.141 -114.087 1.00 89.31 113 ASP A O 1
ATOM 881 N N . LEU A 1 114 ? 77.535 20.401 -115.812 1.00 90.62 114 LEU A N 1
ATOM 882 C CA . LEU A 1 114 ? 77.481 18.983 -115.435 1.00 90.62 114 LEU A CA 1
ATOM 883 C C . LEU A 1 114 ? 78.276 18.686 -114.157 1.00 90.62 114 LEU A C 1
ATOM 885 O O . LEU A 1 114 ? 77.792 17.936 -113.312 1.00 90.62 114 LEU A O 1
ATOM 889 N N . VAL A 1 115 ? 79.458 19.285 -113.989 1.00 91.62 115 VAL A N 1
ATOM 890 C CA . VAL A 1 115 ? 80.265 19.169 -112.763 1.00 91.62 115 VAL A CA 1
ATOM 891 C C . VAL A 1 115 ? 79.502 19.759 -111.580 1.00 91.62 115 VAL A C 1
ATOM 893 O O . VAL A 1 115 ? 79.305 19.063 -110.589 1.00 91.62 115 VAL A O 1
ATOM 896 N N . LYS A 1 116 ? 78.959 20.975 -111.718 1.00 91.62 116 LYS A N 1
ATOM 897 C CA . LYS A 1 116 ? 78.102 21.596 -110.696 1.00 91.62 116 LYS A CA 1
ATOM 898 C C . LYS A 1 116 ? 76.877 20.752 -110.366 1.00 91.62 116 LYS A C 1
ATOM 900 O O . LYS A 1 116 ? 76.475 20.667 -109.209 1.00 91.62 116 LYS A O 1
ATOM 905 N N . LEU A 1 117 ? 76.241 20.148 -111.369 1.00 91.88 117 LEU A N 1
ATOM 906 C CA . LEU A 1 117 ? 75.097 19.269 -111.146 1.00 91.88 117 LEU A CA 1
ATOM 907 C C . LEU A 1 117 ? 75.502 18.016 -110.361 1.00 91.88 117 LEU A C 1
ATOM 909 O O . LEU A 1 117 ? 74.761 17.604 -109.473 1.00 91.88 117 LEU A O 1
ATOM 913 N N . ASN A 1 118 ? 76.665 17.436 -110.661 1.00 92.50 118 ASN A N 1
ATOM 914 C CA . ASN A 1 118 ? 77.183 16.277 -109.942 1.00 92.50 118 ASN A CA 1
ATOM 915 C C . ASN A 1 118 ? 77.573 16.623 -108.495 1.00 92.50 118 ASN A C 1
ATOM 917 O O . ASN A 1 118 ? 77.198 15.896 -107.583 1.00 92.50 118 ASN A O 1
ATOM 921 N N . GLU A 1 119 ? 78.221 17.769 -108.265 1.00 92.00 119 GLU A N 1
ATOM 922 C CA . GLU A 1 119 ? 78.505 18.290 -106.917 1.00 92.00 119 GLU A CA 1
ATOM 923 C C . GLU A 1 119 ? 77.211 18.515 -106.120 1.00 92.00 119 GLU A C 1
ATOM 925 O O . GLU A 1 119 ? 77.085 18.066 -104.980 1.00 92.00 119 GLU A O 1
ATOM 930 N N . ASN A 1 120 ? 76.199 19.127 -106.746 1.00 93.44 120 ASN A N 1
ATOM 931 C CA . ASN A 1 120 ? 74.876 19.284 -106.145 1.00 93.44 120 ASN A CA 1
ATOM 932 C C . ASN A 1 120 ? 74.228 17.925 -105.832 1.00 93.44 120 ASN A C 1
ATOM 934 O O . ASN A 1 120 ? 73.591 17.771 -104.788 1.00 93.44 120 ASN A O 1
ATOM 938 N N . LEU A 1 121 ? 74.378 16.929 -106.710 1.00 94.06 121 LEU A N 1
ATOM 939 C CA . LEU A 1 121 ? 73.853 15.585 -106.481 1.00 94.06 121 LEU A CA 1
ATOM 940 C C . LEU A 1 121 ? 74.551 14.919 -105.289 1.00 94.06 121 LEU A C 1
ATOM 942 O O . LEU A 1 121 ? 73.866 14.406 -104.402 1.00 94.06 121 LEU A O 1
ATOM 946 N N . ASP A 1 122 ? 75.877 14.993 -105.212 1.00 94.19 122 ASP A N 1
ATOM 947 C CA . ASP A 1 122 ? 76.658 14.471 -104.090 1.00 94.19 122 ASP A CA 1
ATOM 948 C C . ASP A 1 122 ? 76.255 15.143 -102.770 1.00 94.19 122 ASP A C 1
ATOM 950 O O . ASP A 1 122 ? 75.989 14.459 -101.774 1.00 94.19 122 ASP A O 1
ATOM 954 N N . GLU A 1 123 ? 76.081 16.468 -102.766 1.00 94.38 123 GLU A N 1
ATOM 955 C CA . GLU A 1 123 ? 75.542 17.189 -101.614 1.00 94.38 123 GLU A CA 1
ATOM 956 C C . GLU A 1 123 ? 74.144 16.700 -101.220 1.00 94.38 123 GLU A C 1
ATOM 958 O O . GLU A 1 123 ? 73.870 16.480 -100.035 1.00 94.38 123 GLU A O 1
ATOM 963 N N . THR A 1 124 ? 73.234 16.533 -102.187 1.00 93.94 124 THR A N 1
ATOM 964 C CA . THR A 1 124 ? 71.872 16.051 -101.902 1.00 93.94 124 THR A CA 1
ATOM 965 C C . THR A 1 124 ? 71.880 14.628 -101.358 1.00 93.94 124 THR A C 1
ATOM 967 O O . THR A 1 124 ? 71.095 14.314 -100.463 1.00 93.94 124 THR A O 1
ATOM 970 N N . LEU A 1 125 ? 72.805 13.782 -101.812 1.00 94.88 125 LEU A N 1
ATOM 971 C CA . LEU A 1 125 ? 72.960 12.410 -101.346 1.00 94.88 125 LEU A CA 1
ATOM 972 C C . LEU A 1 125 ? 73.496 12.372 -99.907 1.00 94.88 125 LEU A C 1
ATOM 974 O O . LEU A 1 125 ? 72.985 11.612 -99.078 1.00 94.88 125 LEU A O 1
ATOM 978 N N . VAL A 1 126 ? 74.464 13.229 -99.565 1.00 95.12 126 VAL A N 1
ATOM 979 C CA . VAL A 1 126 ? 74.947 13.405 -98.183 1.00 95.12 126 VAL A CA 1
ATOM 980 C C . VAL A 1 126 ? 73.835 13.935 -97.270 1.00 95.12 126 VAL A C 1
ATOM 982 O O . VAL A 1 126 ? 73.637 13.408 -96.166 1.00 95.12 126 VAL A O 1
ATOM 985 N N . LYS A 1 127 ? 73.060 14.927 -97.733 1.00 95.75 127 LYS A N 1
ATOM 986 C CA . LYS A 1 127 ? 71.893 15.470 -97.014 1.00 95.75 127 LYS A CA 1
ATOM 987 C C . LYS A 1 127 ? 70.830 14.388 -96.791 1.00 95.75 127 LYS A C 1
ATOM 989 O O . LYS A 1 127 ? 70.347 14.236 -95.669 1.00 95.75 127 LYS A O 1
ATOM 994 N N . LEU A 1 128 ? 70.524 13.573 -97.804 1.00 95.94 128 LEU A N 1
ATOM 995 C CA . LEU A 1 128 ? 69.555 12.478 -97.712 1.00 95.94 128 LEU A CA 1
ATOM 996 C C . LEU A 1 128 ? 70.014 11.382 -96.742 1.00 95.94 128 LEU A C 1
ATOM 998 O O . LEU A 1 128 ? 69.237 10.968 -95.883 1.00 95.94 128 LEU A O 1
ATOM 1002 N N . LYS A 1 129 ? 71.280 10.948 -96.814 1.00 95.94 129 LYS A N 1
ATOM 1003 C CA . LYS A 1 129 ? 71.847 9.976 -95.860 1.00 95.94 129 LYS A CA 1
ATOM 1004 C C . LYS A 1 129 ? 71.772 10.489 -94.421 1.00 95.94 129 LYS A C 1
ATOM 1006 O O . LYS A 1 129 ? 71.405 9.735 -93.521 1.00 95.94 129 LYS A O 1
ATOM 1011 N N . SER A 1 130 ? 72.082 11.766 -94.204 1.00 95.44 130 SER A N 1
ATOM 1012 C CA . SER A 1 130 ? 71.969 12.407 -92.888 1.00 95.44 130 SER A CA 1
ATOM 1013 C C . SER A 1 130 ? 70.515 12.466 -92.407 1.00 95.44 130 SER A C 1
ATOM 1015 O O . SER A 1 130 ? 70.228 12.101 -91.268 1.00 95.44 130 SER A O 1
ATOM 1017 N N . ALA A 1 131 ? 69.574 12.823 -93.286 1.00 94.81 131 ALA A N 1
ATOM 1018 C CA . ALA A 1 131 ? 68.145 12.837 -92.976 1.00 94.81 131 ALA A CA 1
ATOM 1019 C C . ALA A 1 131 ? 67.600 11.437 -92.638 1.00 94.81 131 ALA A C 1
ATOM 1021 O O . ALA A 1 131 ? 66.802 11.292 -91.711 1.00 94.81 131 ALA A O 1
ATOM 1022 N N . MET A 1 132 ? 68.057 10.395 -93.341 1.00 95.62 132 MET A N 1
ATOM 1023 C CA . MET A 1 132 ? 67.704 9.005 -93.036 1.00 95.62 132 MET A CA 1
ATOM 1024 C C . MET A 1 132 ? 68.205 8.582 -91.650 1.00 95.62 132 MET A C 1
ATOM 1026 O O . MET A 1 132 ? 67.425 8.034 -90.874 1.00 95.62 132 MET A O 1
ATOM 1030 N N . LYS A 1 133 ? 69.456 8.907 -91.291 1.00 95.81 133 LYS A N 1
ATOM 1031 C CA . LYS A 1 133 ? 69.989 8.640 -89.942 1.00 95.81 133 LYS A CA 1
ATOM 1032 C C . LYS A 1 133 ? 69.173 9.340 -88.853 1.00 95.81 133 LYS A C 1
ATOM 1034 O O . LYS A 1 133 ? 68.768 8.697 -87.886 1.00 95.81 133 LYS A O 1
ATOM 1039 N N . LEU A 1 134 ? 68.862 10.624 -89.045 1.00 96.12 134 LEU A N 1
ATOM 1040 C CA . LEU A 1 134 ? 68.029 11.393 -88.113 1.00 96.12 134 LEU A CA 1
ATOM 1041 C C . LEU A 1 134 ? 66.623 10.798 -87.971 1.00 96.12 134 LEU A C 1
ATOM 1043 O O . LEU A 1 134 ? 66.071 10.755 -86.872 1.00 96.12 134 LEU A O 1
ATOM 1047 N N . ARG A 1 135 ? 66.032 10.307 -89.067 1.00 95.75 135 ARG A N 1
ATOM 1048 C CA . ARG A 1 135 ? 64.742 9.608 -89.030 1.00 95.75 135 ARG A CA 1
ATOM 1049 C C . ARG A 1 135 ? 64.829 8.331 -88.195 1.00 95.75 135 ARG A C 1
ATOM 1051 O O . ARG A 1 135 ? 63.957 8.110 -87.354 1.00 95.75 135 ARG A O 1
ATOM 1058 N N . ASP A 1 136 ? 65.855 7.511 -88.390 1.00 95.88 136 ASP A N 1
ATOM 1059 C CA . ASP A 1 136 ? 66.027 6.270 -87.632 1.00 95.88 136 ASP A CA 1
ATOM 1060 C C . ASP A 1 136 ? 66.217 6.547 -86.139 1.00 95.88 136 ASP A C 1
ATOM 1062 O O . ASP A 1 136 ? 65.550 5.929 -85.306 1.00 95.88 136 ASP A O 1
ATOM 1066 N N . GLU A 1 137 ? 67.045 7.527 -85.783 1.00 96.25 137 GLU A N 1
ATOM 1067 C CA . GLU A 1 137 ? 67.204 7.984 -84.400 1.00 96.25 137 GLU A CA 1
ATOM 1068 C C . GLU A 1 137 ? 65.886 8.494 -83.817 1.00 96.25 137 GLU A C 1
ATOM 1070 O O . GLU A 1 137 ? 65.474 8.042 -82.747 1.00 96.25 137 GLU A O 1
ATOM 1075 N N . ARG A 1 138 ? 65.151 9.339 -84.550 1.00 95.62 138 ARG A N 1
ATOM 1076 C CA . ARG A 1 138 ? 63.824 9.813 -84.137 1.00 95.62 138 ARG A CA 1
ATOM 1077 C C . ARG A 1 138 ? 62.866 8.654 -83.871 1.00 95.62 138 ARG A C 1
ATOM 1079 O O . ARG A 1 138 ? 62.158 8.675 -82.866 1.00 95.62 138 ARG A O 1
ATOM 1086 N N . THR A 1 139 ? 62.847 7.625 -84.721 1.00 95.50 139 THR A N 1
ATOM 1087 C CA . THR A 1 139 ? 61.979 6.452 -84.506 1.00 95.50 139 THR A CA 1
ATOM 1088 C C . THR A 1 139 ? 62.416 5.628 -83.292 1.00 95.50 139 THR A C 1
ATOM 1090 O O . THR A 1 139 ? 61.560 5.136 -82.551 1.00 95.50 139 THR A O 1
ATOM 1093 N N . LYS A 1 140 ? 63.726 5.505 -83.033 1.00 96.25 140 LYS A N 1
ATOM 1094 C CA . LYS A 1 140 ? 64.261 4.860 -81.823 1.00 96.25 140 LYS A CA 1
ATOM 1095 C C . LYS A 1 140 ? 63.851 5.631 -80.568 1.00 96.25 140 LYS A C 1
ATOM 1097 O O . LYS A 1 140 ? 63.308 5.017 -79.648 1.00 96.25 140 LYS A O 1
ATOM 1102 N N . PHE A 1 141 ? 64.015 6.956 -80.555 1.00 95.00 141 PHE A N 1
ATOM 1103 C CA . PHE A 1 141 ? 63.586 7.815 -79.448 1.00 95.00 141 PHE A CA 1
ATOM 1104 C C . PHE A 1 141 ? 62.071 7.769 -79.236 1.00 95.00 141 PHE A C 1
ATOM 1106 O O . PHE A 1 141 ? 61.618 7.624 -78.104 1.00 95.00 141 PHE A O 1
ATOM 1113 N N . GLN A 1 142 ? 61.272 7.788 -80.305 1.00 95.81 142 GLN A N 1
ATOM 1114 C CA . GLN A 1 142 ? 59.814 7.680 -80.211 1.00 95.81 142 GLN A CA 1
ATOM 1115 C C . GLN A 1 142 ? 59.374 6.335 -79.614 1.00 95.81 142 GLN A C 1
ATOM 1117 O O . GLN A 1 142 ? 58.489 6.293 -78.753 1.00 95.81 142 GLN A O 1
ATOM 1122 N N . LYS A 1 143 ? 60.008 5.226 -80.021 1.00 96.12 143 LYS A N 1
ATOM 1123 C CA . LYS A 1 143 ? 59.760 3.897 -79.439 1.00 96.12 143 LYS A CA 1
ATOM 1124 C C . LYS A 1 143 ? 60.177 3.841 -77.970 1.00 96.12 143 LYS A C 1
ATOM 1126 O O . LYS A 1 143 ? 59.436 3.290 -77.158 1.00 96.12 143 LYS A O 1
ATOM 1131 N N . ALA A 1 144 ? 61.329 4.411 -77.616 1.00 94.88 144 ALA A N 1
ATOM 1132 C CA . ALA A 1 144 ? 61.798 4.477 -76.234 1.00 94.88 144 ALA A CA 1
ATOM 1133 C C . ALA A 1 144 ? 60.841 5.293 -75.349 1.00 94.88 144 ALA A C 1
ATOM 1135 O O . ALA A 1 144 ? 60.415 4.796 -74.309 1.00 94.88 144 ALA A O 1
ATOM 1136 N N . ALA A 1 145 ? 60.412 6.473 -75.805 1.00 94.75 145 ALA A N 1
ATOM 1137 C CA . ALA A 1 145 ? 59.439 7.313 -75.109 1.00 94.75 145 ALA A CA 1
ATOM 1138 C C . ALA A 1 145 ? 58.089 6.601 -74.927 1.00 94.75 145 ALA A C 1
ATOM 1140 O O . ALA A 1 145 ? 57.518 6.619 -73.839 1.00 94.75 145 ALA A O 1
ATOM 1141 N N . SER A 1 146 ? 57.604 5.905 -75.960 1.00 95.06 146 SER A N 1
ATOM 1142 C CA . SER A 1 146 ? 56.355 5.133 -75.882 1.00 95.06 146 SER A CA 1
ATOM 1143 C C . SER A 1 146 ? 56.458 3.976 -74.881 1.00 95.06 146 SER A C 1
ATOM 1145 O O . SER A 1 146 ? 55.526 3.730 -74.119 1.00 95.06 146 SER A O 1
ATOM 1147 N N . ARG A 1 147 ? 57.607 3.286 -74.831 1.00 95.19 147 ARG A N 1
ATOM 1148 C CA . ARG A 1 147 ? 57.874 2.231 -73.837 1.00 95.19 147 ARG A CA 1
ATOM 1149 C C . ARG A 1 147 ? 57.981 2.788 -72.420 1.00 95.19 147 ARG A C 1
ATOM 1151 O O . ARG A 1 147 ? 57.463 2.155 -71.507 1.00 95.19 147 ARG A O 1
ATOM 1158 N N . ALA A 1 148 ? 58.639 3.933 -72.236 1.00 95.25 148 ALA A N 1
ATOM 1159 C CA . ALA A 1 148 ? 58.763 4.594 -70.938 1.00 95.25 148 ALA A CA 1
ATOM 1160 C C . ALA A 1 148 ? 57.384 4.990 -70.394 1.00 95.25 148 ALA A C 1
ATOM 1162 O O . ALA A 1 148 ? 57.018 4.541 -69.312 1.00 95.25 148 ALA A O 1
ATOM 1163 N N . ARG A 1 149 ? 56.571 5.681 -71.207 1.00 95.25 149 ARG A N 1
ATOM 1164 C CA . ARG A 1 149 ? 55.173 6.000 -70.871 1.00 95.25 149 ARG A CA 1
ATOM 1165 C C . ARG A 1 149 ? 54.367 4.742 -70.563 1.00 95.25 149 ARG A C 1
ATOM 1167 O O . ARG A 1 149 ? 53.697 4.674 -69.546 1.00 95.25 149 ARG A O 1
ATOM 1174 N N . GLY A 1 150 ? 54.487 3.698 -71.387 1.00 95.88 150 GLY A N 1
ATOM 1175 C CA . GLY A 1 150 ? 53.793 2.430 -71.149 1.00 95.88 150 GLY A CA 1
ATOM 1176 C C . GLY A 1 150 ? 54.185 1.740 -69.834 1.00 95.88 150 GLY A C 1
ATOM 1177 O O . GLY A 1 150 ? 53.338 1.105 -69.209 1.00 95.88 150 GLY A O 1
ATOM 1178 N N . LYS A 1 151 ? 55.446 1.854 -69.393 1.00 96.06 151 LYS A N 1
ATOM 1179 C CA . LYS A 1 151 ? 55.893 1.349 -68.083 1.00 96.06 151 LYS A CA 1
ATOM 1180 C C . LYS A 1 151 ? 55.326 2.185 -66.938 1.00 96.06 151 LYS A C 1
ATOM 1182 O O . LYS A 1 151 ? 54.786 1.607 -66.001 1.00 96.06 151 LYS A O 1
ATOM 1187 N N . GLU A 1 152 ? 55.402 3.506 -67.047 1.00 96.38 152 GLU A N 1
ATOM 1188 C CA . GLU A 1 152 ? 54.866 4.448 -66.061 1.00 96.38 152 GLU A CA 1
ATOM 1189 C C . GLU A 1 152 ? 53.356 4.254 -65.868 1.00 96.38 152 GLU A C 1
ATOM 1191 O O . GLU A 1 152 ? 52.891 4.052 -64.748 1.00 96.38 152 GLU A O 1
ATOM 1196 N N . THR A 1 153 ? 52.589 4.184 -66.961 1.00 96.56 153 THR A N 1
ATOM 1197 C CA . THR A 1 153 ? 51.146 3.923 -66.904 1.00 96.56 153 THR A CA 1
ATOM 1198 C C . THR A 1 153 ? 50.844 2.574 -66.250 1.00 96.56 153 THR A C 1
ATOM 1200 O O . THR A 1 153 ? 49.958 2.493 -65.406 1.00 96.56 153 THR A O 1
ATOM 1203 N N . LYS A 1 154 ? 51.595 1.509 -66.573 1.00 96.31 154 LYS A N 1
ATOM 1204 C CA . LYS A 1 154 ? 51.422 0.197 -65.923 1.00 96.31 154 LYS A CA 1
ATOM 1205 C C . LYS A 1 154 ? 51.719 0.245 -64.426 1.00 96.31 154 LYS A C 1
ATOM 1207 O O . LYS A 1 154 ? 51.011 -0.397 -63.657 1.00 96.31 154 LYS A O 1
ATOM 1212 N N . GLN A 1 155 ? 52.748 0.981 -64.013 1.00 96.25 155 GLN A N 1
ATOM 1213 C CA . GLN A 1 155 ? 53.076 1.148 -62.600 1.00 96.25 155 GLN A CA 1
ATOM 1214 C C . GLN A 1 155 ? 51.979 1.926 -61.867 1.00 96.25 155 GLN A C 1
ATOM 1216 O O . GLN A 1 155 ? 51.560 1.501 -60.794 1.00 96.25 155 GLN A O 1
ATOM 1221 N N . LYS A 1 156 ? 51.453 3.000 -62.470 1.00 96.75 156 LYS A N 1
ATOM 1222 C CA . LYS A 1 156 ? 50.344 3.761 -61.885 1.00 96.75 156 LYS A CA 1
ATOM 1223 C C . LYS A 1 156 ? 49.065 2.929 -61.781 1.00 96.75 156 LYS A C 1
ATOM 1225 O O . LYS A 1 156 ? 48.407 2.989 -60.752 1.00 96.75 156 LYS A O 1
ATOM 1230 N N . ILE A 1 157 ? 48.753 2.113 -62.793 1.00 97.06 157 ILE A N 1
ATOM 1231 C CA . ILE A 1 157 ? 47.617 1.177 -62.749 1.00 97.06 157 ILE A CA 1
ATOM 1232 C C . ILE A 1 157 ? 47.770 0.182 -61.595 1.00 97.06 157 ILE A C 1
ATOM 1234 O O . ILE A 1 157 ? 46.802 -0.053 -60.883 1.00 97.06 157 ILE A O 1
ATOM 1238 N N . ARG A 1 158 ? 48.966 -0.385 -61.385 1.00 96.81 158 ARG A N 1
ATOM 1239 C CA . ARG A 1 158 ? 49.214 -1.306 -60.261 1.00 96.81 158 ARG A CA 1
ATOM 1240 C C . ARG A 1 158 ? 49.023 -0.617 -58.915 1.00 96.81 158 ARG A C 1
ATOM 1242 O O . ARG A 1 158 ? 48.232 -1.093 -58.122 1.00 96.81 158 ARG A O 1
ATOM 1249 N N . SER A 1 159 ? 49.653 0.542 -58.720 1.00 97.19 159 SER A N 1
ATOM 1250 C CA . SER A 1 159 ? 49.520 1.318 -57.481 1.00 97.19 159 SER A CA 1
ATOM 1251 C C . SER A 1 159 ? 48.065 1.683 -57.169 1.00 97.19 159 SER A C 1
ATOM 1253 O O . SER A 1 159 ? 47.644 1.511 -56.036 1.00 97.19 159 SER A O 1
ATOM 1255 N N . LEU A 1 160 ? 47.288 2.125 -58.165 1.00 97.31 160 LEU A N 1
ATOM 1256 C CA . LEU A 1 160 ? 45.859 2.409 -57.979 1.00 97.31 160 LEU A CA 1
ATOM 1257 C C . LEU A 1 160 ? 45.036 1.137 -57.725 1.00 97.31 160 LEU A C 1
ATOM 1259 O O . LEU A 1 160 ? 44.029 1.181 -57.030 1.00 97.31 160 LEU A O 1
ATOM 1263 N N . SER A 1 161 ? 45.428 0.003 -58.311 1.00 96.50 161 SER A N 1
ATOM 1264 C CA . SER A 1 161 ? 44.766 -1.280 -58.069 1.00 96.50 161 SER A CA 1
ATOM 1265 C C . SER A 1 161 ? 45.000 -1.781 -56.646 1.00 96.50 161 SER A C 1
ATOM 1267 O O . SER A 1 161 ? 44.077 -2.343 -56.062 1.00 96.50 161 SER A O 1
ATOM 1269 N N . ASP A 1 162 ? 46.207 -1.597 -56.114 1.00 97.00 162 ASP A N 1
ATOM 1270 C CA . ASP A 1 162 ? 46.548 -1.962 -54.739 1.00 97.00 162 ASP A CA 1
ATOM 1271 C C . ASP A 1 162 ? 45.803 -1.044 -53.754 1.00 97.00 162 ASP A C 1
ATOM 1273 O O . ASP A 1 162 ? 45.093 -1.537 -52.885 1.00 97.00 162 ASP A O 1
ATOM 1277 N N . GLU A 1 163 ? 45.816 0.274 -53.988 1.00 97.69 163 GLU A N 1
ATOM 1278 C CA . GLU A 1 163 ? 45.057 1.258 -53.198 1.00 97.69 163 GLU A CA 1
ATOM 1279 C C . GLU A 1 163 ? 43.548 0.957 -53.186 1.00 97.69 163 GLU A C 1
ATOM 1281 O O . GLU A 1 163 ? 42.916 0.959 -52.134 1.00 97.69 163 GLU A O 1
ATOM 1286 N N . ASN A 1 164 ? 42.963 0.604 -54.336 1.00 97.44 164 ASN A N 1
ATOM 1287 C CA . ASN A 1 164 ? 41.556 0.197 -54.404 1.00 97.44 164 ASN A CA 1
ATOM 1288 C C . ASN A 1 164 ? 41.262 -1.074 -53.595 1.00 97.44 164 ASN A C 1
ATOM 1290 O O . ASN A 1 164 ? 40.161 -1.218 -53.065 1.00 97.44 164 ASN A O 1
ATOM 1294 N N . LYS A 1 165 ? 42.207 -2.017 -53.523 1.00 97.44 165 LYS A N 1
ATOM 1295 C CA . LYS A 1 165 ? 42.045 -3.245 -52.737 1.00 97.44 165 LYS A CA 1
ATOM 1296 C C . LYS A 1 165 ? 42.104 -2.947 -51.238 1.00 97.44 165 LYS A C 1
ATOM 1298 O O . LYS A 1 165 ? 41.309 -3.510 -50.482 1.00 97.44 165 LYS A O 1
ATOM 1303 N N . ASP A 1 166 ? 43.005 -2.062 -50.831 1.00 97.69 166 ASP A N 1
ATOM 1304 C CA . ASP A 1 166 ? 43.147 -1.640 -49.439 1.00 97.69 166 ASP A CA 1
ATOM 1305 C C . ASP A 1 166 ? 41.894 -0.883 -48.981 1.00 97.69 166 ASP A C 1
ATOM 1307 O O . ASP A 1 166 ? 41.269 -1.279 -47.999 1.00 97.69 166 ASP A O 1
ATOM 1311 N N . LEU A 1 167 ? 41.430 0.093 -49.771 1.00 98.00 167 LEU A N 1
ATOM 1312 C CA . LEU A 1 167 ? 40.178 0.816 -49.514 1.00 98.00 167 LEU A CA 1
ATOM 1313 C C . LEU A 1 167 ? 38.966 -0.117 -49.458 1.00 98.00 167 LEU A C 1
ATOM 1315 O O . LEU A 1 167 ? 38.080 0.057 -48.626 1.00 98.00 167 LEU A O 1
ATOM 1319 N N . LYS A 1 168 ? 38.907 -1.133 -50.329 1.00 97.88 168 LYS A N 1
ATOM 1320 C CA . LYS A 1 168 ? 37.819 -2.115 -50.288 1.00 97.88 168 LYS A CA 1
ATOM 1321 C C . LYS A 1 168 ? 37.838 -2.926 -48.990 1.00 97.88 168 LYS A C 1
ATOM 1323 O O . LYS A 1 168 ? 36.779 -3.167 -48.423 1.00 97.88 168 LYS A O 1
ATOM 1328 N N . SER A 1 169 ? 39.025 -3.296 -48.516 1.00 97.62 169 SER A N 1
ATOM 1329 C CA . SER A 1 169 ? 39.188 -4.025 -47.255 1.00 97.62 169 SER A CA 1
ATOM 1330 C C . SER A 1 169 ? 38.793 -3.164 -46.049 1.00 97.62 169 SER A C 1
ATOM 1332 O O . SER A 1 169 ? 38.155 -3.665 -45.129 1.00 97.62 169 SER A O 1
ATOM 1334 N N . GLU A 1 170 ? 39.116 -1.868 -46.070 1.00 98.25 170 GLU A N 1
ATOM 1335 C CA . GLU A 1 170 ? 38.701 -0.906 -45.041 1.00 98.25 170 GLU A CA 1
ATOM 1336 C C . GLU A 1 170 ? 37.178 -0.710 -45.016 1.00 98.25 170 GLU A C 1
ATOM 1338 O O . GLU A 1 170 ? 36.572 -0.750 -43.949 1.00 98.25 170 GLU A O 1
ATOM 1343 N N . ILE A 1 171 ? 36.539 -0.587 -46.186 1.00 98.12 171 ILE A N 1
ATOM 1344 C CA . ILE A 1 171 ? 35.073 -0.522 -46.294 1.00 98.12 171 ILE A CA 1
ATOM 1345 C C . ILE A 1 171 ? 34.425 -1.777 -45.706 1.00 98.12 171 ILE A C 1
ATOM 1347 O O . ILE A 1 171 ? 33.441 -1.669 -44.977 1.00 98.12 171 ILE A O 1
ATOM 1351 N N . ASP A 1 172 ? 34.954 -2.960 -46.018 1.00 98.00 172 ASP A N 1
ATOM 1352 C CA . ASP A 1 172 ? 34.397 -4.217 -45.517 1.00 98.00 172 ASP A CA 1
ATOM 1353 C C . ASP A 1 172 ? 34.557 -4.320 -43.986 1.00 98.00 172 ASP A C 1
ATOM 1355 O O . ASP A 1 172 ? 33.618 -4.723 -43.304 1.00 98.00 172 ASP A O 1
ATOM 1359 N N . ALA A 1 173 ? 35.690 -3.875 -43.427 1.00 98.00 173 ALA A N 1
ATOM 1360 C CA . ALA A 1 173 ? 35.904 -3.827 -41.978 1.00 98.00 173 ALA A CA 1
ATOM 1361 C C . ALA A 1 173 ? 34.948 -2.849 -41.269 1.00 98.00 173 ALA A C 1
ATOM 1363 O O . ALA A 1 173 ? 34.309 -3.223 -40.289 1.00 98.00 173 ALA A O 1
ATOM 1364 N N . LEU A 1 174 ? 34.793 -1.631 -41.799 1.00 98.12 174 LEU A N 1
ATOM 1365 C CA . LEU A 1 174 ? 33.859 -0.632 -41.263 1.00 98.12 174 LEU A CA 1
ATOM 1366 C C . LEU A 1 174 ? 32.395 -1.075 -41.383 1.00 98.12 174 LEU A C 1
ATOM 1368 O O . LEU A 1 174 ? 31.562 -0.698 -40.565 1.00 98.12 174 LEU A O 1
ATOM 1372 N N . THR A 1 175 ? 32.065 -1.867 -42.407 1.00 97.75 175 THR A N 1
ATOM 1373 C CA . THR A 1 175 ? 30.716 -2.429 -42.562 1.00 97.75 175 THR A CA 1
ATOM 1374 C C . THR A 1 175 ? 30.409 -3.401 -41.426 1.00 97.75 175 THR A C 1
ATOM 1376 O O . THR A 1 175 ? 29.358 -3.279 -40.808 1.00 97.75 175 THR A O 1
ATOM 1379 N N . ILE A 1 176 ? 31.343 -4.301 -41.104 1.00 98.25 176 ILE A N 1
ATOM 1380 C CA . ILE A 1 176 ? 31.196 -5.245 -39.985 1.00 98.25 176 ILE A CA 1
ATOM 1381 C C . ILE A 1 176 ? 31.084 -4.492 -38.654 1.00 98.25 176 ILE A C 1
ATOM 1383 O O . ILE A 1 176 ? 30.202 -4.785 -37.857 1.00 98.25 176 ILE A O 1
ATOM 1387 N N . GLU A 1 177 ? 31.932 -3.486 -38.430 1.00 98.25 177 GLU A N 1
ATOM 1388 C CA . GLU A 1 177 ? 31.884 -2.680 -37.205 1.00 98.25 177 GLU A CA 1
ATOM 1389 C C . GLU A 1 177 ? 30.538 -1.947 -37.048 1.00 98.25 177 GLU A C 1
ATOM 1391 O O . GLU A 1 177 ? 29.967 -1.913 -35.958 1.00 98.25 177 GLU A O 1
ATOM 1396 N N . ASN A 1 178 ? 29.980 -1.413 -38.140 1.00 97.94 178 ASN A N 1
ATOM 1397 C CA . ASN A 1 178 ? 28.645 -0.812 -38.118 1.00 97.94 178 ASN A CA 1
ATOM 1398 C C . ASN A 1 178 ? 27.546 -1.836 -37.801 1.00 97.94 178 ASN A C 1
ATOM 1400 O O . ASN A 1 178 ? 26.648 -1.526 -37.022 1.00 97.94 178 ASN A O 1
ATOM 1404 N N . GLU A 1 179 ? 27.610 -3.042 -38.373 1.00 97.94 179 GLU A N 1
ATOM 1405 C CA . GLU A 1 179 ? 26.659 -4.123 -38.073 1.00 97.94 179 GLU A CA 1
ATOM 1406 C C . GLU A 1 179 ? 26.719 -4.532 -36.589 1.00 97.94 179 GLU A C 1
ATOM 1408 O O . GLU A 1 179 ? 25.677 -4.721 -35.950 1.00 97.94 179 GLU A O 1
ATOM 1413 N N . ASP A 1 180 ? 27.922 -4.602 -36.013 1.00 98.12 180 ASP A N 1
ATOM 1414 C CA . ASP A 1 180 ? 28.125 -4.881 -34.590 1.00 98.12 180 ASP A CA 1
ATOM 1415 C C . ASP A 1 180 ? 27.523 -3.770 -33.713 1.00 98.12 180 ASP A C 1
ATOM 1417 O O . ASP A 1 180 ? 26.764 -4.059 -32.782 1.00 98.12 180 ASP A O 1
ATOM 1421 N N . PHE A 1 181 ? 27.770 -2.494 -34.037 1.00 98.25 181 PHE A N 1
ATOM 1422 C CA . PHE A 1 181 ? 27.173 -1.371 -33.308 1.00 98.25 181 PHE A CA 1
ATOM 1423 C C . PHE A 1 181 ? 25.646 -1.327 -33.416 1.00 98.25 181 PHE A C 1
ATOM 1425 O O . PHE A 1 181 ? 24.972 -1.037 -32.424 1.00 98.25 181 PHE A O 1
ATOM 1432 N N . GLU A 1 182 ? 25.073 -1.631 -34.584 1.00 97.81 182 GLU A N 1
ATOM 1433 C CA . GLU A 1 182 ? 23.620 -1.737 -34.752 1.00 97.81 182 GLU A CA 1
ATOM 1434 C C . GLU A 1 182 ? 23.037 -2.843 -33.861 1.00 97.81 182 GLU A C 1
ATOM 1436 O O . GLU A 1 182 ? 22.022 -2.634 -33.185 1.00 97.81 182 GLU A O 1
ATOM 1441 N N . SER A 1 183 ? 23.706 -3.997 -33.799 1.00 97.50 183 SER A N 1
ATOM 1442 C CA . SER A 1 183 ? 23.326 -5.116 -32.932 1.00 97.50 183 SER A CA 1
ATOM 1443 C C . SER A 1 183 ? 23.379 -4.740 -31.446 1.00 97.50 183 SER A C 1
ATOM 1445 O O . SER A 1 183 ? 22.421 -4.984 -30.701 1.00 97.50 183 SER A O 1
ATOM 1447 N N . GLU A 1 184 ? 24.451 -4.071 -31.007 1.00 98.31 184 GLU A N 1
ATOM 1448 C CA . GLU A 1 184 ? 24.568 -3.557 -29.639 1.00 98.31 184 GLU A CA 1
ATOM 1449 C C . GLU A 1 184 ? 23.463 -2.548 -29.313 1.00 98.31 184 GLU A C 1
ATOM 1451 O O . GLU A 1 184 ? 22.842 -2.633 -28.250 1.00 98.31 184 GLU A O 1
ATOM 1456 N N . MET A 1 185 ? 23.153 -1.633 -30.235 1.00 98.00 185 MET A N 1
ATOM 1457 C CA . MET A 1 185 ? 22.068 -0.664 -30.073 1.00 98.00 185 MET A CA 1
ATOM 1458 C C . MET A 1 185 ? 20.714 -1.347 -29.859 1.00 98.00 185 MET A C 1
ATOM 1460 O O . MET A 1 185 ? 19.949 -0.945 -28.978 1.00 98.00 185 MET A O 1
ATOM 1464 N N . VAL A 1 186 ? 20.413 -2.397 -30.628 1.00 98.19 186 VAL A N 1
ATOM 1465 C CA . VAL A 1 186 ? 19.197 -3.203 -30.437 1.00 98.19 186 VAL A CA 1
ATOM 1466 C C . VAL A 1 186 ? 19.194 -3.862 -29.054 1.00 98.19 186 VAL A C 1
ATOM 1468 O O . VAL A 1 186 ? 18.168 -3.851 -28.367 1.00 98.19 186 VAL A O 1
ATOM 1471 N N . GLY A 1 187 ? 20.341 -4.387 -28.613 1.00 98.31 187 GLY A N 1
ATOM 1472 C CA . GLY A 1 187 ? 20.517 -4.948 -27.274 1.00 98.31 187 GLY A CA 1
ATOM 1473 C C . GLY A 1 187 ? 20.233 -3.933 -26.163 1.00 98.31 187 GLY A C 1
ATOM 1474 O O . GLY A 1 187 ? 19.432 -4.208 -25.265 1.00 98.31 187 GLY A O 1
ATOM 1475 N N . TYR A 1 188 ? 20.825 -2.741 -26.245 1.00 98.38 188 TYR A N 1
ATOM 1476 C CA . TYR A 1 188 ? 20.607 -1.673 -25.269 1.00 98.38 188 TYR A CA 1
ATOM 1477 C C . TYR A 1 188 ? 19.163 -1.171 -25.260 1.00 98.38 188 TYR A C 1
ATOM 1479 O O . TYR A 1 188 ? 18.602 -0.994 -24.180 1.00 98.38 188 TYR A O 1
ATOM 1487 N N . ASN A 1 189 ? 18.525 -1.014 -26.423 1.00 98.06 189 ASN A N 1
ATOM 1488 C CA . ASN A 1 189 ? 17.113 -0.625 -26.497 1.00 98.06 189 ASN A CA 1
ATOM 1489 C C . ASN A 1 189 ? 16.211 -1.638 -25.784 1.00 98.06 189 ASN A C 1
ATOM 1491 O O . ASN A 1 189 ? 15.352 -1.253 -24.995 1.00 98.06 189 ASN A O 1
ATOM 1495 N N . LYS A 1 190 ? 16.468 -2.940 -25.961 1.00 98.31 190 LYS A N 1
ATOM 1496 C CA . LYS A 1 190 ? 15.725 -3.987 -25.250 1.00 98.31 190 LYS A CA 1
ATOM 1497 C C . LYS A 1 190 ? 15.904 -3.904 -23.729 1.00 98.31 190 LYS A C 1
ATOM 1499 O O . LYS A 1 190 ? 14.945 -4.118 -22.992 1.00 98.31 190 LYS A O 1
ATOM 1504 N N . ILE A 1 191 ? 17.114 -3.601 -23.255 1.00 98.31 191 ILE A N 1
ATOM 1505 C CA . ILE A 1 191 ? 17.386 -3.405 -21.822 1.00 98.31 191 ILE A CA 1
ATOM 1506 C C . ILE A 1 191 ? 16.631 -2.179 -21.296 1.00 98.31 191 ILE A C 1
ATOM 1508 O O . ILE A 1 191 ? 16.038 -2.240 -20.221 1.00 98.31 191 ILE A O 1
ATOM 1512 N N . VAL A 1 192 ? 16.624 -1.075 -22.047 1.00 98.38 192 VAL A N 1
ATOM 1513 C CA . VAL A 1 192 ? 15.885 0.143 -21.686 1.00 98.38 192 VAL A CA 1
ATOM 1514 C C . VAL A 1 192 ? 14.383 -0.127 -21.591 1.00 98.38 192 VAL A C 1
ATOM 1516 O O . VAL A 1 192 ? 13.754 0.305 -20.621 1.00 98.38 192 VAL A O 1
ATOM 1519 N N . ASP A 1 193 ? 13.815 -0.862 -22.545 1.00 98.25 193 ASP A N 1
ATOM 1520 C CA . ASP A 1 193 ? 12.396 -1.226 -22.537 1.00 98.25 193 ASP A CA 1
ATOM 1521 C C . ASP A 1 193 ? 12.045 -2.113 -21.335 1.00 98.25 193 ASP A C 1
ATOM 1523 O O . ASP A 1 193 ? 11.059 -1.854 -20.638 1.00 98.25 193 ASP A O 1
ATOM 1527 N N . ASP A 1 194 ? 12.876 -3.117 -21.039 1.00 98.31 194 ASP A N 1
ATOM 1528 C CA . ASP A 1 194 ? 12.677 -4.005 -19.891 1.00 98.31 194 ASP A CA 1
ATOM 1529 C C . ASP A 1 194 ? 12.750 -3.241 -18.560 1.00 98.31 194 ASP A C 1
ATOM 1531 O O . ASP A 1 194 ? 11.833 -3.322 -17.739 1.00 98.31 194 ASP A O 1
ATOM 1535 N N . LEU A 1 195 ? 13.782 -2.411 -18.371 1.00 98.19 195 LEU A N 1
ATOM 1536 C CA . LEU A 1 195 ? 13.918 -1.573 -17.177 1.00 98.19 195 LEU A CA 1
ATOM 1537 C C . LEU A 1 195 ? 12.752 -0.587 -17.039 1.00 98.19 195 LEU A C 1
ATOM 1539 O O . LEU A 1 195 ? 12.240 -0.389 -15.936 1.00 98.19 195 LEU A O 1
ATOM 1543 N N . SER A 1 196 ? 12.284 -0.001 -18.142 1.00 98.12 196 SER A N 1
ATOM 1544 C CA . SER A 1 196 ? 11.111 0.881 -18.141 1.00 98.12 196 SER A CA 1
ATOM 1545 C C . SER A 1 196 ? 9.844 0.135 -17.715 1.00 98.12 196 SER A C 1
ATOM 1547 O O . SER A 1 196 ? 9.053 0.653 -16.918 1.00 98.12 196 SER A O 1
ATOM 1549 N N . GLY A 1 197 ? 9.676 -1.109 -18.175 1.00 98.44 197 GLY A N 1
ATOM 1550 C CA . GLY A 1 197 ? 8.606 -2.003 -17.737 1.00 98.44 197 GLY A CA 1
ATOM 1551 C C . GLY A 1 197 ? 8.674 -2.313 -16.240 1.00 98.44 197 GLY A C 1
ATOM 1552 O O . GLY A 1 197 ? 7.673 -2.175 -15.531 1.00 98.44 197 GLY A O 1
ATOM 1553 N N . GLN A 1 198 ? 9.863 -2.648 -15.729 1.00 98.38 198 GLN A N 1
ATOM 1554 C CA . GLN A 1 198 ? 10.087 -2.897 -14.301 1.00 98.38 198 GLN A CA 1
ATOM 1555 C C . GLN A 1 198 ? 9.777 -1.659 -13.445 1.00 98.38 198 GLN A C 1
ATOM 1557 O O . GLN A 1 198 ? 9.097 -1.772 -12.422 1.00 98.38 198 GLN A O 1
ATOM 1562 N N . ILE A 1 199 ? 10.210 -0.467 -13.875 1.00 98.19 199 ILE A N 1
ATOM 1563 C CA . ILE A 1 199 ? 9.911 0.804 -13.196 1.00 98.19 199 ILE A CA 1
ATOM 1564 C C . ILE A 1 199 ? 8.398 1.043 -13.141 1.00 98.19 199 ILE A C 1
ATOM 1566 O O . ILE A 1 199 ? 7.871 1.396 -12.084 1.00 98.19 199 ILE A O 1
ATOM 1570 N N . SER A 1 200 ? 7.685 0.823 -14.249 1.00 98.25 200 SER A N 1
ATOM 1571 C CA . SER A 1 200 ? 6.226 0.974 -14.296 1.00 98.25 200 SER A CA 1
ATOM 1572 C C . SER A 1 200 ? 5.522 0.010 -13.335 1.00 98.25 200 SER A C 1
ATOM 1574 O O . SER A 1 200 ? 4.667 0.426 -12.549 1.00 98.25 200 SER A O 1
ATOM 1576 N N . HIS A 1 201 ? 5.936 -1.260 -13.321 1.00 98.25 201 HIS A N 1
ATOM 1577 C CA . HIS A 1 201 ? 5.391 -2.263 -12.411 1.00 98.25 201 HIS A CA 1
ATOM 1578 C C . HIS A 1 201 ? 5.628 -1.895 -10.937 1.00 98.25 201 HIS A C 1
ATOM 1580 O O . HIS A 1 201 ? 4.693 -1.915 -10.134 1.00 98.25 201 HIS A O 1
ATOM 1586 N N . LEU A 1 202 ? 6.857 -1.509 -10.576 1.00 98.19 202 LEU A N 1
ATOM 1587 C CA . LEU A 1 202 ? 7.200 -1.093 -9.213 1.00 98.19 202 LEU A CA 1
ATOM 1588 C C . LEU A 1 202 ? 6.424 0.153 -8.777 1.00 98.19 202 LEU A C 1
ATOM 1590 O O . LEU A 1 202 ? 5.964 0.217 -7.636 1.00 98.19 202 LEU A O 1
ATOM 1594 N N . LYS A 1 203 ? 6.227 1.119 -9.681 1.00 98.25 203 LYS A N 1
ATOM 1595 C CA . LYS A 1 203 ? 5.414 2.308 -9.413 1.00 98.25 203 LYS A CA 1
ATOM 1596 C C . LYS A 1 203 ? 3.966 1.932 -9.095 1.00 98.25 203 LYS A C 1
ATOM 1598 O O . LYS A 1 203 ? 3.456 2.343 -8.056 1.00 98.25 203 LYS A O 1
ATOM 1603 N N . ASN A 1 204 ? 3.341 1.101 -9.928 1.00 97.81 204 ASN A N 1
ATOM 1604 C CA . ASN A 1 204 ? 1.963 0.649 -9.713 1.00 97.81 204 ASN A CA 1
ATOM 1605 C C . ASN A 1 204 ? 1.824 -0.144 -8.405 1.00 97.81 204 ASN A C 1
ATOM 1607 O O . ASN A 1 204 ? 0.868 0.043 -7.652 1.00 97.81 204 ASN A O 1
ATOM 1611 N N . HIS A 1 205 ? 2.799 -1.005 -8.100 1.00 98.19 205 HIS A N 1
ATOM 1612 C CA . HIS A 1 205 ? 2.814 -1.758 -6.849 1.00 98.19 205 HIS A CA 1
ATOM 1613 C C . HIS A 1 205 ? 2.930 -0.834 -5.624 1.00 98.19 205 HIS A C 1
ATOM 1615 O O . HIS A 1 205 ? 2.188 -0.997 -4.655 1.00 98.19 205 HIS A O 1
ATOM 1621 N N . SER A 1 206 ? 3.799 0.179 -5.688 1.00 98.25 206 SER A N 1
ATOM 1622 C CA . SER A 1 206 ? 3.947 1.196 -4.640 1.00 98.25 206 SER A CA 1
ATOM 1623 C C . SER A 1 206 ? 2.657 1.995 -4.420 1.00 98.25 206 SER A C 1
ATOM 1625 O O . SER A 1 206 ? 2.214 2.164 -3.283 1.00 98.25 206 SER A O 1
ATOM 1627 N N . GLU A 1 207 ? 1.992 2.424 -5.497 1.00 98.31 207 GLU A N 1
ATOM 1628 C CA . GLU A 1 207 ? 0.701 3.122 -5.423 1.00 98.31 207 GLU A CA 1
ATOM 1629 C C . GLU A 1 207 ? -0.394 2.245 -4.791 1.00 98.31 207 GLU A C 1
ATOM 1631 O O . GLU A 1 207 ? -1.157 2.720 -3.943 1.00 98.31 207 GLU A O 1
ATOM 1636 N N . SER A 1 208 ? -0.427 0.950 -5.127 1.00 98.31 208 SER A N 1
ATOM 1637 C CA . SER A 1 208 ? -1.341 -0.019 -4.512 1.00 98.31 208 SER A CA 1
ATOM 1638 C C . SER A 1 208 ? -1.097 -0.161 -3.007 1.00 98.31 208 SER A C 1
ATOM 1640 O O . SER A 1 208 ? -2.044 -0.098 -2.221 1.00 98.31 208 SER A O 1
ATOM 1642 N N . LEU A 1 209 ? 0.163 -0.311 -2.585 1.00 98.25 209 LEU A N 1
ATOM 1643 C CA . LEU A 1 209 ? 0.521 -0.413 -1.167 1.00 98.25 209 LEU A CA 1
ATOM 1644 C C . LEU A 1 209 ? 0.175 0.868 -0.397 1.00 98.25 209 LEU A C 1
ATOM 1646 O O . LEU A 1 209 ? -0.361 0.798 0.708 1.00 98.25 209 LEU A O 1
ATOM 1650 N N . LEU A 1 210 ? 0.416 2.045 -0.980 1.00 98.38 210 LEU A N 1
ATOM 1651 C CA . LEU A 1 210 ? 0.024 3.325 -0.382 1.00 98.38 210 LEU A CA 1
ATOM 1652 C C . LEU A 1 210 ? -1.495 3.434 -0.201 1.00 98.38 210 LEU A C 1
ATOM 1654 O O . LEU A 1 210 ? -1.958 3.954 0.816 1.00 98.38 210 LEU A O 1
ATOM 1658 N N . SER A 1 211 ? -2.276 2.932 -1.160 1.00 98.25 211 SER A N 1
ATOM 1659 C CA . SER A 1 211 ? -3.734 2.864 -1.038 1.00 98.25 211 SER A CA 1
ATOM 1660 C C . SER A 1 211 ? -4.165 1.933 0.100 1.00 98.25 211 SER A C 1
ATOM 1662 O O . SER A 1 211 ? -5.015 2.309 0.909 1.00 98.25 211 SER A O 1
ATOM 1664 N N . GLU A 1 212 ? -3.553 0.752 0.220 1.00 98.38 212 GLU A N 1
ATOM 1665 C CA . GLU A 1 212 ? -3.842 -0.185 1.311 1.00 98.38 212 GLU A CA 1
ATOM 1666 C C . GLU A 1 212 ? -3.495 0.413 2.684 1.00 98.38 212 GLU A C 1
ATOM 1668 O O . GLU A 1 212 ? -4.286 0.314 3.625 1.00 98.38 212 GLU A O 1
ATOM 1673 N N . ILE A 1 213 ? -2.349 1.096 2.799 1.00 98.50 213 ILE A N 1
ATOM 1674 C CA . ILE A 1 213 ? -1.950 1.800 4.025 1.00 98.50 213 ILE A CA 1
ATOM 1675 C C . ILE A 1 213 ? -3.001 2.846 4.406 1.00 98.50 213 ILE A C 1
ATOM 1677 O O . ILE A 1 213 ? -3.418 2.885 5.562 1.00 98.50 213 ILE A O 1
ATOM 1681 N N . ARG A 1 214 ? -3.481 3.657 3.453 1.00 98.31 214 ARG A N 1
ATOM 1682 C CA . ARG A 1 214 ? -4.529 4.662 3.717 1.00 98.31 214 ARG A CA 1
ATOM 1683 C C . ARG A 1 214 ? -5.819 4.025 4.236 1.00 98.31 214 ARG A C 1
ATOM 1685 O O . ARG A 1 214 ? -6.352 4.486 5.242 1.00 98.31 214 ARG A O 1
ATOM 1692 N N . GLN A 1 215 ? -6.281 2.944 3.609 1.00 98.44 215 GLN A N 1
ATOM 1693 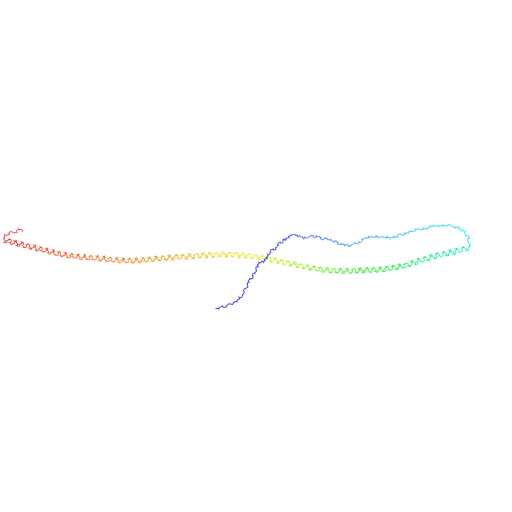C CA . GLN A 1 215 ? -7.489 2.227 4.040 1.00 98.44 215 GLN A CA 1
ATOM 1694 C C . GLN A 1 215 ? -7.342 1.624 5.444 1.00 98.44 215 GLN A C 1
ATOM 1696 O O . GLN A 1 215 ? -8.261 1.699 6.268 1.00 98.44 215 GLN A O 1
ATOM 1701 N N . LYS A 1 216 ? -6.178 1.036 5.744 1.00 98.25 216 LYS A N 1
ATOM 1702 C CA . LYS A 1 216 ? -5.891 0.489 7.075 1.00 98.25 216 LYS A CA 1
ATOM 1703 C C . LYS A 1 216 ? -5.827 1.583 8.134 1.00 98.25 216 LYS A C 1
ATOM 1705 O O . LYS A 1 216 ? -6.402 1.397 9.204 1.00 98.25 216 LYS A O 1
ATOM 1710 N N . SER A 1 217 ? -5.205 2.721 7.834 1.00 98.25 217 SER A N 1
ATOM 1711 C CA . SER A 1 217 ? -5.171 3.875 8.738 1.00 98.25 217 SER A CA 1
ATOM 1712 C C . SER A 1 217 ? -6.573 4.400 9.048 1.00 98.25 217 SER A C 1
ATOM 1714 O O . SER A 1 217 ? -6.910 4.550 10.219 1.00 98.25 217 SER A O 1
ATOM 1716 N N . GLU A 1 218 ? -7.432 4.565 8.039 1.00 98.44 218 GLU A N 1
ATOM 1717 C CA . GLU A 1 218 ? -8.825 4.989 8.243 1.00 98.44 218 GLU A CA 1
ATOM 1718 C C . GLU A 1 218 ? -9.605 3.984 9.112 1.00 98.44 218 GLU A C 1
ATOM 1720 O O . GLU A 1 218 ? -10.373 4.356 10.002 1.00 98.44 218 GLU A O 1
ATOM 1725 N N . THR A 1 219 ? -9.379 2.686 8.898 1.00 98.25 219 THR A N 1
ATOM 1726 C CA . THR A 1 219 ? -9.999 1.624 9.705 1.00 98.25 219 THR A CA 1
ATOM 1727 C C . THR A 1 219 ? -9.543 1.687 11.166 1.00 98.25 219 THR A C 1
ATOM 1729 O O . THR A 1 219 ? -10.358 1.525 12.077 1.00 98.25 219 THR A O 1
ATOM 1732 N N . ILE A 1 220 ? -8.253 1.941 11.407 1.00 98.44 220 ILE A N 1
ATOM 1733 C CA . ILE A 1 220 ? -7.695 2.113 12.754 1.00 98.44 220 ILE A CA 1
ATOM 1734 C C . ILE A 1 220 ? -8.294 3.348 13.431 1.00 98.44 220 ILE A C 1
ATOM 1736 O O . ILE A 1 220 ? -8.694 3.258 14.590 1.00 98.44 220 ILE A O 1
ATOM 1740 N N . GLU A 1 221 ? -8.406 4.474 12.726 1.00 98.50 221 GLU A N 1
ATOM 1741 C CA . GLU A 1 221 ? -9.017 5.697 13.258 1.00 98.50 221 GLU A CA 1
ATOM 1742 C C . GLU A 1 221 ? -10.476 5.473 13.664 1.00 98.50 221 GLU A C 1
ATOM 1744 O O . GLU A 1 221 ? -10.838 5.751 14.809 1.00 98.50 221 GLU A O 1
ATOM 1749 N N . LYS A 1 222 ? -11.290 4.868 12.788 1.00 98.44 222 LYS A N 1
ATOM 1750 C CA . LYS A 1 222 ? -12.687 4.515 13.099 1.00 98.44 222 LYS A CA 1
ATOM 1751 C C . LYS A 1 222 ? -12.789 3.605 14.320 1.00 98.44 222 LYS A C 1
ATOM 1753 O O . LYS A 1 222 ? -13.634 3.812 15.190 1.00 98.44 222 LYS A O 1
ATOM 1758 N N . ARG A 1 223 ? -11.914 2.600 14.412 1.00 98.25 223 ARG A N 1
ATOM 1759 C CA . ARG A 1 223 ? -11.891 1.677 15.552 1.00 98.25 223 ARG A CA 1
ATOM 1760 C C . ARG A 1 223 ? -11.481 2.376 16.846 1.00 98.25 223 ARG A C 1
ATOM 1762 O O . ARG A 1 223 ? -12.071 2.104 17.887 1.00 98.25 223 ARG A O 1
ATOM 1769 N N . ASN A 1 224 ? -10.504 3.276 16.793 1.00 98.50 224 ASN A N 1
ATOM 1770 C CA . ASN A 1 224 ? -10.086 4.062 17.951 1.00 98.50 224 ASN A CA 1
ATOM 1771 C C . ASN A 1 224 ? -11.206 4.979 18.446 1.00 98.50 224 ASN A C 1
ATOM 1773 O O . ASN A 1 224 ? -11.397 5.094 19.655 1.00 98.50 224 ASN A O 1
ATOM 1777 N N . GLU A 1 225 ? -11.968 5.582 17.535 1.00 98.38 225 GLU A N 1
ATOM 1778 C CA . GLU A 1 225 ? -13.116 6.411 17.900 1.00 98.38 225 GLU A CA 1
ATOM 1779 C C . GLU A 1 225 ? -14.225 5.588 18.568 1.00 98.38 225 GLU A C 1
ATOM 1781 O O . GLU A 1 225 ? -14.719 5.963 19.630 1.00 98.38 225 GLU A O 1
ATOM 1786 N N . SER A 1 226 ? -14.526 4.395 18.040 1.00 98.25 226 SER A N 1
ATOM 1787 C CA . SER A 1 226 ? -15.444 3.449 18.693 1.00 98.25 226 SER A CA 1
ATOM 1788 C C . SER A 1 226 ? -14.976 3.076 20.104 1.00 98.25 226 SER A C 1
ATOM 1790 O O . SER A 1 226 ? -15.767 3.099 21.039 1.00 98.25 226 SER A O 1
ATOM 1792 N N . ILE A 1 227 ? -13.681 2.786 20.288 1.00 98.44 227 ILE A N 1
ATOM 1793 C CA . ILE A 1 227 ? -13.117 2.447 21.605 1.00 98.44 227 ILE A CA 1
ATOM 1794 C C . ILE A 1 227 ? -13.250 3.616 22.590 1.00 98.44 227 ILE A C 1
ATOM 1796 O O . ILE A 1 227 ? -13.513 3.392 23.773 1.00 98.44 227 ILE A O 1
ATOM 1800 N N . ARG A 1 228 ? -13.053 4.860 22.133 1.00 98.25 228 ARG A N 1
ATOM 1801 C CA . ARG A 1 228 ? -13.249 6.056 22.968 1.00 98.25 228 ARG A CA 1
ATOM 1802 C C . ARG A 1 228 ? -14.709 6.191 23.389 1.00 98.25 228 ARG A C 1
ATOM 1804 O O . ARG A 1 228 ? -14.970 6.291 24.583 1.00 98.25 228 ARG A O 1
ATOM 1811 N N . SER A 1 229 ? -15.636 6.087 22.439 1.00 98.44 229 SER A N 1
ATOM 1812 C CA . SER A 1 229 ? -17.076 6.147 22.709 1.00 98.44 229 SER A CA 1
ATOM 1813 C C . SER A 1 229 ? -17.533 5.068 23.701 1.00 98.44 229 SER A C 1
ATOM 1815 O O . SER A 1 229 ? -18.243 5.367 24.667 1.00 98.44 229 SER A O 1
ATOM 1817 N N . ASP A 1 230 ? -17.054 3.832 23.542 1.00 98.31 230 ASP A N 1
ATOM 1818 C CA . ASP A 1 230 ? -17.345 2.729 24.465 1.00 98.31 230 ASP A CA 1
ATOM 1819 C C . ASP A 1 230 ? -16.783 2.997 25.866 1.00 98.31 230 ASP A C 1
ATOM 1821 O O . ASP A 1 230 ? -17.423 2.705 26.882 1.00 98.31 230 ASP A O 1
ATOM 1825 N N . ARG A 1 231 ? -15.572 3.560 25.944 1.00 98.44 231 ARG A N 1
ATOM 1826 C CA . ARG A 1 231 ? -14.929 3.910 27.214 1.00 98.44 231 ARG A CA 1
ATOM 1827 C C . ARG A 1 231 ? -15.710 4.989 27.955 1.00 98.44 231 ARG A C 1
ATOM 1829 O O . ARG A 1 231 ? -15.906 4.850 29.163 1.00 98.44 231 ARG A O 1
ATOM 1836 N N . ASP A 1 232 ? -16.160 6.016 27.246 1.00 98.38 232 ASP A N 1
ATOM 1837 C CA . ASP A 1 232 ? -16.944 7.109 27.815 1.00 98.38 232 ASP A CA 1
ATOM 1838 C C . ASP A 1 232 ? -18.316 6.607 28.276 1.00 98.38 232 ASP A C 1
ATOM 1840 O O . ASP A 1 232 ? -18.703 6.841 29.422 1.00 98.38 232 ASP A O 1
ATOM 1844 N N . SER A 1 233 ? -18.990 5.799 27.454 1.00 98.25 233 SER A N 1
ATOM 1845 C CA . SER A 1 233 ? -20.259 5.146 27.810 1.00 98.25 233 SER A CA 1
ATOM 1846 C C . SER A 1 233 ? -20.115 4.280 29.065 1.00 98.25 233 SER A C 1
ATOM 1848 O O . SER A 1 233 ? -20.924 4.349 29.991 1.00 98.25 233 SER A O 1
ATOM 1850 N N . LYS A 1 234 ? -19.029 3.505 29.163 1.00 98.56 234 LYS A N 1
ATOM 1851 C CA . LYS A 1 234 ? -18.720 2.700 30.352 1.00 98.56 234 LYS A CA 1
ATOM 1852 C C . LYS A 1 234 ? -18.432 3.559 31.585 1.00 98.56 234 LYS A C 1
ATOM 1854 O O . LYS A 1 234 ? -18.766 3.147 32.694 1.00 98.56 234 LYS A O 1
ATOM 1859 N N . ALA A 1 235 ? -17.795 4.718 31.424 1.00 97.88 235 ALA A N 1
ATOM 1860 C CA . ALA A 1 235 ? -17.546 5.643 32.527 1.00 97.88 235 ALA A CA 1
ATOM 1861 C C . ALA A 1 235 ? -18.851 6.261 33.053 1.00 97.88 235 ALA A C 1
ATOM 1863 O O . ALA A 1 235 ? -19.019 6.358 34.267 1.00 97.88 235 ALA A O 1
ATOM 1864 N N . VAL A 1 236 ? -19.783 6.610 32.160 1.00 98.44 236 VAL A N 1
ATOM 1865 C CA . VAL A 1 236 ? -21.129 7.080 32.526 1.00 98.44 236 VAL A CA 1
ATOM 1866 C C . VAL A 1 236 ? -21.880 6.003 33.306 1.00 98.44 236 VAL A C 1
ATOM 1868 O O . VAL A 1 236 ? -22.259 6.245 34.448 1.00 98.44 236 VAL A O 1
ATOM 1871 N N . LEU A 1 237 ? -21.976 4.784 32.765 1.00 98.44 237 LEU A N 1
ATOM 1872 C CA . LEU A 1 237 ? -22.655 3.666 33.435 1.00 98.44 237 LEU A CA 1
ATOM 1873 C C . LEU A 1 237 ? -22.055 3.336 34.809 1.00 98.44 237 LEU A C 1
ATOM 1875 O O . LEU A 1 237 ? -22.762 2.901 35.716 1.00 98.44 237 LEU A O 1
ATOM 1879 N N . ARG A 1 238 ? -20.741 3.511 34.993 1.00 98.31 238 ARG A N 1
ATOM 1880 C CA . ARG A 1 238 ? -20.109 3.338 36.309 1.00 98.31 238 ARG A CA 1
ATOM 1881 C C . ARG A 1 238 ? -20.587 4.380 37.315 1.00 98.31 238 ARG A C 1
ATOM 1883 O O . ARG A 1 238 ? -20.939 3.993 38.422 1.00 98.31 238 ARG A O 1
ATOM 1890 N N . ARG A 1 239 ? -20.643 5.656 36.925 1.00 98.00 239 ARG A N 1
ATOM 1891 C CA . ARG A 1 239 ? -21.149 6.732 37.793 1.00 98.0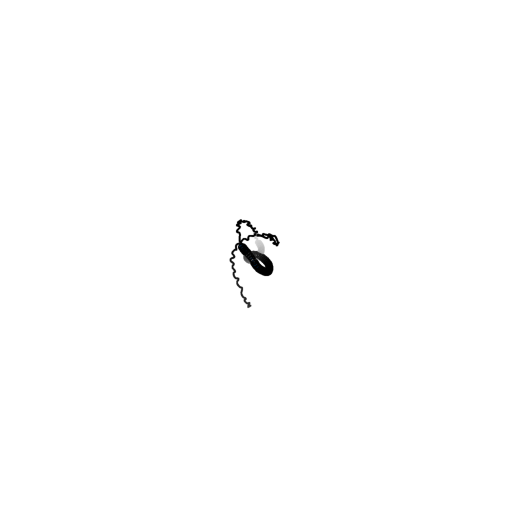0 239 ARG A CA 1
ATOM 1892 C C . ARG A 1 239 ? -22.613 6.513 38.157 1.00 98.00 239 ARG A C 1
ATOM 1894 O O . ARG A 1 239 ? -22.953 6.573 39.329 1.00 98.00 239 ARG A O 1
ATOM 1901 N N . GLU A 1 240 ? -23.450 6.179 37.176 1.00 98.31 240 GLU A N 1
ATOM 1902 C CA . GLU A 1 240 ? -24.871 5.892 37.415 1.00 98.31 240 GLU A CA 1
ATOM 1903 C C . GLU A 1 240 ? -25.064 4.735 38.403 1.00 98.31 240 GLU A C 1
ATOM 1905 O O . GLU A 1 240 ? -25.880 4.828 39.318 1.00 98.31 240 GLU A O 1
ATOM 1910 N N . ASN A 1 241 ? -24.274 3.664 38.271 1.00 98.44 241 ASN A N 1
ATOM 1911 C CA . ASN A 1 241 ? -24.309 2.553 39.221 1.00 98.44 241 ASN A CA 1
ATOM 1912 C C . ASN A 1 241 ? -23.828 2.962 40.621 1.00 98.44 241 ASN A C 1
ATOM 1914 O O . ASN A 1 241 ? -24.438 2.557 41.607 1.00 98.44 241 ASN A O 1
ATOM 1918 N N . GLU A 1 242 ? -22.760 3.756 40.730 1.00 98.44 242 GLU A N 1
ATOM 1919 C CA . GLU A 1 242 ? -22.282 4.277 42.019 1.00 98.44 242 GLU A CA 1
ATOM 1920 C C . GLU A 1 242 ? -23.346 5.138 42.712 1.00 98.44 242 GLU A C 1
ATOM 1922 O O . GLU A 1 242 ? -23.561 5.007 43.918 1.00 98.44 242 GLU A O 1
ATOM 1927 N N . ASP A 1 243 ? -24.045 5.988 41.962 1.00 98.38 243 ASP A N 1
ATOM 1928 C CA . ASP A 1 243 ? -25.109 6.833 42.501 1.00 98.38 243 ASP A CA 1
ATOM 1929 C C . ASP A 1 243 ? -26.349 6.018 42.894 1.00 98.38 243 ASP A C 1
ATOM 1931 O O . ASP A 1 243 ? -26.952 6.276 43.940 1.00 98.38 243 ASP A O 1
ATOM 1935 N N . LEU A 1 244 ? -26.691 4.979 42.126 1.00 98.50 244 LEU A N 1
ATOM 1936 C CA . LEU A 1 244 ? -27.762 4.048 42.479 1.00 98.50 244 LEU A CA 1
ATOM 1937 C C . LEU A 1 244 ? -27.445 3.274 43.765 1.00 98.50 244 LEU A C 1
ATOM 1939 O O . LEU A 1 244 ? -28.324 3.134 44.617 1.00 98.50 244 LEU A O 1
ATOM 1943 N N . ILE A 1 245 ? -26.202 2.808 43.928 1.00 98.44 245 ILE A N 1
ATOM 1944 C CA . ILE A 1 245 ? -25.744 2.144 45.156 1.00 98.44 245 ILE A CA 1
ATOM 1945 C C . ILE A 1 245 ? -25.902 3.090 46.348 1.00 98.44 245 ILE A C 1
ATOM 1947 O O . ILE A 1 245 ? -26.549 2.718 47.322 1.00 98.44 245 ILE A O 1
ATOM 1951 N N . LYS A 1 246 ? -25.426 4.339 46.249 1.00 98.25 246 LYS A N 1
ATOM 1952 C CA . LYS A 1 246 ? -25.582 5.333 47.328 1.00 98.25 246 LYS A CA 1
ATOM 1953 C C . LYS A 1 246 ? -27.047 5.584 47.683 1.00 98.25 246 LYS A C 1
ATOM 1955 O O . LYS A 1 246 ? -27.384 5.649 48.863 1.00 98.25 246 LYS A O 1
ATOM 1960 N N . MET A 1 247 ? -27.926 5.719 46.686 1.00 98.12 247 MET A N 1
ATOM 1961 C CA . MET A 1 247 ? -29.364 5.865 46.936 1.00 98.12 247 MET A CA 1
ATOM 1962 C C . MET A 1 247 ? -29.931 4.658 47.685 1.00 98.12 247 MET A C 1
ATOM 1964 O O . MET A 1 247 ? -30.703 4.830 48.628 1.00 98.12 247 MET A O 1
ATOM 1968 N N . LYS A 1 248 ? -29.542 3.443 47.289 1.00 98.25 248 LYS A N 1
ATOM 1969 C CA . LYS A 1 248 ? -30.003 2.211 47.934 1.00 98.25 248 LYS A CA 1
ATOM 1970 C C . LYS A 1 248 ? -29.452 2.053 49.347 1.00 98.25 248 LYS A C 1
ATOM 1972 O O . LYS A 1 248 ? -30.203 1.649 50.227 1.00 98.25 248 LYS A O 1
ATOM 1977 N N . ASP A 1 249 ? -28.208 2.440 49.597 1.00 98.50 249 ASP A N 1
ATOM 1978 C CA . ASP A 1 249 ? -27.623 2.431 50.940 1.00 98.50 249 ASP A CA 1
ATOM 1979 C C . ASP A 1 249 ? -28.335 3.417 51.879 1.00 98.50 249 ASP A C 1
ATOM 1981 O O . ASP A 1 249 ? -28.619 3.086 53.034 1.00 98.50 249 ASP A O 1
ATOM 1985 N N . LEU A 1 250 ? -28.692 4.608 51.382 1.00 97.88 250 LEU A N 1
ATOM 1986 C CA . LEU A 1 250 ? -29.510 5.573 52.127 1.00 97.88 250 LEU A CA 1
ATOM 1987 C C . LEU A 1 250 ? -30.910 5.019 52.429 1.00 97.88 250 LEU A C 1
ATOM 1989 O O . LEU A 1 250 ? -31.387 5.138 53.557 1.00 97.88 250 LEU A O 1
ATOM 1993 N N . GLU A 1 251 ? -31.552 4.373 51.452 1.00 98.25 251 GLU A N 1
ATOM 1994 C CA . GLU A 1 251 ? -32.858 3.725 51.630 1.00 98.25 251 GLU A CA 1
ATOM 1995 C C . GLU A 1 251 ? -32.793 2.608 52.686 1.00 98.25 251 GLU A C 1
ATOM 1997 O O . GLU A 1 251 ? -33.615 2.571 53.604 1.00 98.25 251 GLU A O 1
ATOM 2002 N N . ILE A 1 252 ? -31.782 1.737 52.614 1.00 98.44 252 ILE A N 1
ATOM 2003 C CA . ILE A 1 252 ? -31.540 0.665 53.591 1.00 98.44 252 ILE A CA 1
ATOM 2004 C C . ILE A 1 252 ? -31.292 1.239 54.988 1.00 98.44 252 ILE A C 1
ATOM 2006 O O . ILE A 1 252 ? -31.788 0.682 55.970 1.00 98.44 252 ILE A O 1
ATOM 2010 N N . SER A 1 253 ? -30.543 2.339 55.090 1.00 98.00 253 SER A N 1
ATOM 2011 C CA . SER A 1 253 ? -30.267 3.010 56.366 1.00 98.00 253 SER A CA 1
ATOM 2012 C C . SER A 1 253 ? -31.550 3.566 56.986 1.00 98.00 253 SER A C 1
ATOM 2014 O O . SER A 1 253 ? -31.835 3.295 58.152 1.00 98.00 253 SER A O 1
ATOM 2016 N N . GLY A 1 254 ? -32.384 4.245 56.191 1.00 98.12 254 GLY A N 1
ATOM 2017 C CA . GLY A 1 254 ? -33.678 4.755 56.651 1.00 98.12 254 GLY A CA 1
ATOM 2018 C C . GLY A 1 254 ? -34.666 3.647 57.039 1.00 98.12 254 GLY A C 1
ATOM 2019 O O . GLY A 1 254 ? -35.431 3.794 57.992 1.00 98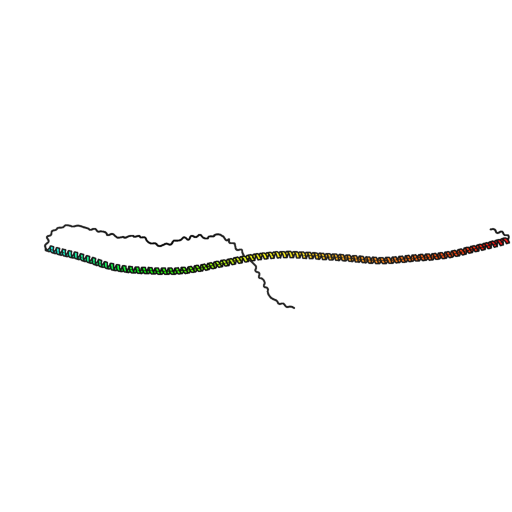.12 254 GLY A O 1
ATOM 2020 N N . LEU A 1 255 ? -34.650 2.505 56.343 1.00 98.00 255 LEU A N 1
ATOM 2021 C CA . LEU A 1 255 ? -35.445 1.337 56.734 1.00 98.00 255 LEU A CA 1
ATOM 2022 C C . LEU A 1 255 ? -34.943 0.703 58.040 1.00 98.00 255 LEU A C 1
ATOM 2024 O O . LEU A 1 255 ? -35.765 0.292 58.859 1.00 98.00 255 LEU A O 1
ATOM 2028 N N . HIS A 1 256 ? -33.626 0.643 58.262 1.00 97.94 256 HIS A N 1
ATOM 2029 C CA . HIS A 1 256 ? -33.054 0.166 59.524 1.00 97.94 256 HIS A CA 1
ATOM 2030 C C . HIS A 1 256 ? -33.438 1.052 60.710 1.00 97.94 256 HIS A C 1
ATOM 2032 O O . HIS A 1 256 ? -33.767 0.520 61.770 1.00 97.94 256 HIS A O 1
ATOM 2038 N N . GLU A 1 257 ? -33.437 2.374 60.534 1.00 98.06 257 GLU A N 1
ATOM 2039 C CA . GLU A 1 257 ? -33.870 3.324 61.564 1.00 98.06 257 GLU A CA 1
ATOM 2040 C C . GLU A 1 257 ? -35.338 3.094 61.941 1.00 98.06 257 GLU A C 1
ATOM 2042 O O . GLU A 1 257 ? -35.635 2.809 63.101 1.00 98.06 257 GLU A O 1
ATOM 2047 N N . LYS A 1 258 ? -36.240 3.057 60.950 1.00 98.12 258 LYS A N 1
ATOM 2048 C CA . LYS A 1 258 ? -37.667 2.751 61.166 1.00 98.12 258 LYS A CA 1
ATOM 2049 C C . LYS A 1 258 ? -37.889 1.397 61.838 1.00 98.12 258 LYS A C 1
ATOM 2051 O O . LYS A 1 258 ? -38.773 1.250 62.680 1.00 98.12 258 LYS A O 1
ATOM 2056 N N . LEU A 1 259 ? -37.099 0.384 61.477 1.00 97.94 259 LEU A N 1
ATOM 2057 C CA . LEU A 1 259 ? -37.152 -0.925 62.127 1.00 97.94 259 LEU A CA 1
ATOM 2058 C C . LEU A 1 259 ? -36.712 -0.840 63.599 1.00 97.94 259 LEU A C 1
ATOM 2060 O O . LEU A 1 259 ? -37.299 -1.509 64.449 1.00 97.94 259 LEU A O 1
ATOM 2064 N N . GLY A 1 260 ? -35.697 -0.030 63.903 1.00 97.88 260 GLY A N 1
ATOM 2065 C CA . GLY A 1 260 ? -35.238 0.247 65.265 1.00 97.88 260 GLY A CA 1
ATOM 2066 C C . GLY A 1 260 ? -36.286 0.970 66.115 1.00 97.88 260 GLY A C 1
ATOM 2067 O O . GLY A 1 260 ? -36.531 0.570 67.257 1.00 97.88 260 GLY A O 1
ATOM 2068 N N . GLU A 1 261 ? -36.957 1.971 65.543 1.00 97.94 261 GLU A N 1
ATOM 2069 C CA . GLU A 1 261 ? -38.086 2.669 66.170 1.00 97.94 261 GLU A CA 1
ATOM 2070 C C . GLU A 1 261 ? -39.233 1.699 66.471 1.00 97.94 261 GLU A C 1
ATOM 2072 O O . GLU A 1 261 ? -39.704 1.619 67.605 1.00 97.94 261 GLU A O 1
ATOM 2077 N N . ALA A 1 262 ? -39.632 0.888 65.485 1.00 97.62 262 ALA A N 1
ATOM 2078 C CA . ALA A 1 262 ? -40.701 -0.092 65.648 1.00 97.62 262 ALA A CA 1
ATOM 2079 C C . ALA A 1 262 ? -40.379 -1.140 66.727 1.00 97.62 262 ALA A C 1
ATOM 2081 O O . ALA A 1 262 ? -41.255 -1.516 67.503 1.00 97.62 262 ALA A O 1
ATOM 2082 N N . ARG A 1 263 ? -39.123 -1.604 66.810 1.00 97.81 263 ARG A N 1
ATOM 2083 C CA . ARG A 1 263 ? -38.675 -2.519 67.876 1.00 97.81 263 ARG A CA 1
ATOM 2084 C C . ARG A 1 263 ? -38.753 -1.867 69.253 1.00 97.81 263 ARG A C 1
ATOM 2086 O O . ARG A 1 263 ? -39.311 -2.468 70.163 1.00 97.81 263 ARG A O 1
ATOM 2093 N N . SER A 1 264 ? -38.261 -0.635 69.380 1.00 97.75 264 SER A N 1
ATOM 2094 C CA . SER A 1 264 ? -38.346 0.129 70.632 1.00 97.75 264 SER A CA 1
ATOM 2095 C C . SER A 1 264 ? -39.796 0.317 71.084 1.00 97.75 264 SER A C 1
ATOM 2097 O O . SER A 1 264 ? -40.103 0.182 72.267 1.00 97.75 264 SER A O 1
ATOM 2099 N N . GLU A 1 265 ? -40.707 0.577 70.144 1.00 98.06 265 GLU A N 1
ATOM 2100 C CA . GLU A 1 265 ? -42.135 0.712 70.435 1.00 98.06 265 GLU A CA 1
ATOM 2101 C C . GLU A 1 265 ? -42.772 -0.619 70.859 1.00 98.06 265 GLU A C 1
ATOM 2103 O O . GLU A 1 265 ? -43.556 -0.649 71.807 1.00 98.06 265 GLU A O 1
ATOM 2108 N N . ILE A 1 266 ? -42.400 -1.738 70.227 1.00 97.75 266 ILE A N 1
ATOM 2109 C CA . ILE A 1 266 ? -42.817 -3.080 70.666 1.00 97.75 266 ILE A CA 1
ATOM 2110 C C . ILE A 1 266 ? -42.358 -3.344 72.105 1.00 97.75 266 ILE A C 1
ATOM 2112 O O . ILE A 1 266 ? -43.154 -3.810 72.922 1.00 97.75 266 ILE A O 1
ATOM 2116 N N . ASP A 1 267 ? -41.107 -3.025 72.440 1.00 97.75 267 ASP A N 1
ATOM 2117 C CA . ASP A 1 267 ? -40.572 -3.205 73.792 1.00 97.75 267 ASP A CA 1
ATOM 2118 C C . ASP A 1 267 ? -41.309 -2.325 74.812 1.00 97.75 267 ASP A C 1
ATOM 2120 O O . ASP A 1 267 ? -41.700 -2.805 75.881 1.00 97.75 267 ASP A O 1
ATOM 2124 N N . ARG A 1 268 ? -41.587 -1.061 74.460 1.00 98.00 268 ARG A N 1
ATOM 2125 C CA . ARG A 1 268 ? -42.385 -0.134 75.278 1.00 98.00 268 ARG A CA 1
ATOM 2126 C C . ARG A 1 268 ? -43.787 -0.685 75.543 1.00 98.00 268 ARG A C 1
ATOM 2128 O O . ARG A 1 268 ? -44.219 -0.730 76.696 1.00 98.00 268 ARG A O 1
ATOM 2135 N N . LEU A 1 269 ? -44.485 -1.124 74.496 1.00 97.62 269 LEU A N 1
ATOM 2136 C CA . LEU A 1 269 ? -45.827 -1.701 74.593 1.00 97.62 269 LEU A CA 1
ATOM 2137 C C . LEU A 1 269 ? -45.834 -3.000 75.412 1.00 97.62 269 LEU A C 1
ATOM 2139 O O . LEU A 1 269 ? -46.757 -3.230 76.192 1.00 97.62 269 LEU A O 1
ATOM 2143 N N . ASN A 1 270 ? -44.802 -3.838 75.289 1.00 97.19 270 ASN A N 1
ATOM 2144 C CA . ASN A 1 270 ? -44.662 -5.050 76.097 1.00 97.19 270 ASN A CA 1
ATOM 2145 C C . ASN A 1 270 ? -44.449 -4.731 77.584 1.00 97.19 270 ASN A C 1
ATOM 2147 O O . ASN A 1 270 ? -45.075 -5.362 78.438 1.00 97.19 270 ASN A O 1
ATOM 2151 N N . ALA A 1 271 ? -43.623 -3.734 77.911 1.00 96.69 271 ALA A N 1
ATOM 2152 C CA . ALA A 1 271 ? -43.447 -3.280 79.289 1.00 96.69 271 ALA A CA 1
ATOM 2153 C C . ALA A 1 271 ? -44.757 -2.719 79.872 1.00 96.69 271 ALA A C 1
ATOM 2155 O O . ALA A 1 271 ? -45.141 -3.055 80.994 1.00 96.69 271 ALA A O 1
ATOM 2156 N N . GLU A 1 272 ? -45.484 -1.914 79.093 1.00 97.56 272 GLU A N 1
ATOM 2157 C CA . GLU A 1 272 ? -46.798 -1.385 79.472 1.00 97.56 272 GLU A CA 1
ATOM 2158 C C . GLU A 1 272 ? -47.817 -2.509 79.720 1.00 97.56 272 GLU A C 1
ATOM 2160 O O . GLU A 1 272 ? -48.533 -2.494 80.726 1.00 97.56 272 GLU A O 1
ATOM 2165 N N . LYS A 1 273 ? -47.834 -3.531 78.856 1.00 97.38 273 LYS A N 1
ATOM 2166 C CA . LYS A 1 273 ? -48.666 -4.729 79.014 1.00 97.38 273 LYS A CA 1
ATOM 2167 C C . LYS A 1 273 ? -48.377 -5.468 80.323 1.00 97.38 273 LYS A C 1
ATOM 2169 O O . LYS A 1 273 ? -49.325 -5.843 81.012 1.00 97.38 273 LYS A O 1
ATOM 2174 N N . GLU A 1 274 ? -47.111 -5.665 80.693 1.00 96.81 274 GLU A N 1
ATOM 2175 C CA . GLU A 1 274 ? -46.754 -6.318 81.964 1.00 96.81 274 GLU A CA 1
ATOM 2176 C C . GLU A 1 274 ? -47.174 -5.481 83.181 1.00 96.81 274 GLU A C 1
ATOM 2178 O O . GLU A 1 274 ? -47.729 -6.016 84.143 1.00 96.81 274 GLU A O 1
ATOM 2183 N N . VAL A 1 275 ? -47.018 -4.154 83.124 1.00 97.00 275 VAL A N 1
ATOM 2184 C CA . VAL A 1 275 ? -47.526 -3.254 84.175 1.00 97.00 275 VAL A CA 1
ATOM 2185 C C . VAL A 1 275 ? -49.046 -3.362 84.311 1.00 97.00 275 VAL A C 1
ATOM 2187 O O . VAL A 1 275 ? -49.564 -3.444 85.428 1.00 97.00 275 VAL A O 1
ATOM 2190 N N . LEU A 1 276 ? -49.780 -3.364 83.195 1.00 96.44 276 LEU A N 1
ATOM 2191 C CA . LEU A 1 276 ? -51.236 -3.518 83.200 1.00 96.44 276 LEU A CA 1
ATOM 2192 C C . LEU A 1 276 ? -51.667 -4.876 83.757 1.00 96.44 276 LEU A C 1
ATOM 2194 O O . LEU A 1 276 ? -52.615 -4.933 84.538 1.00 96.44 276 LEU A O 1
ATOM 2198 N N . LYS A 1 277 ? -50.950 -5.951 83.422 1.00 96.69 277 LYS A N 1
ATOM 2199 C CA . LYS A 1 277 ? -51.193 -7.293 83.960 1.00 96.69 277 LYS A CA 1
ATOM 2200 C C . LYS A 1 277 ? -51.017 -7.336 85.480 1.00 96.69 277 LYS A C 1
ATOM 2202 O O . LYS A 1 277 ? -51.917 -7.789 86.177 1.00 96.69 277 LYS A O 1
ATOM 2207 N N . LEU A 1 278 ? -49.934 -6.759 86.008 1.00 95.75 278 LEU A N 1
ATOM 2208 C CA . LEU A 1 278 ? -49.719 -6.640 87.456 1.00 95.75 278 LEU A CA 1
ATOM 2209 C C . LEU A 1 278 ? -50.821 -5.824 88.148 1.00 95.75 278 LEU A C 1
ATOM 2211 O O . LEU A 1 278 ? -51.280 -6.191 89.231 1.00 95.75 278 LEU A O 1
ATOM 2215 N N . LYS A 1 279 ? -51.268 -4.720 87.530 1.00 96.12 279 LYS A N 1
ATOM 2216 C CA . LYS A 1 279 ? -52.406 -3.936 88.036 1.00 96.12 279 LYS A CA 1
ATOM 2217 C C . LYS A 1 279 ? -53.685 -4.773 88.067 1.00 96.12 279 LYS A C 1
ATOM 2219 O O . LYS A 1 279 ? -54.413 -4.707 89.054 1.00 96.12 279 LYS A O 1
ATOM 2224 N N . PHE A 1 280 ? -53.945 -5.557 87.023 1.00 95.38 280 PHE A N 1
ATOM 2225 C CA . PHE A 1 280 ? -55.103 -6.445 86.959 1.00 95.38 280 PHE A CA 1
ATOM 2226 C C . PHE A 1 280 ? -55.057 -7.512 88.060 1.00 95.38 280 PHE A C 1
ATOM 2228 O O . PHE A 1 280 ? -56.019 -7.635 88.812 1.00 95.38 280 PHE A O 1
ATOM 2235 N N . ASP A 1 281 ? -53.923 -8.194 88.243 1.00 94.75 281 ASP A N 1
ATOM 2236 C CA . ASP A 1 281 ? -53.737 -9.201 89.299 1.00 94.75 281 ASP A CA 1
ATOM 2237 C C . ASP A 1 281 ? -53.919 -8.604 90.707 1.00 94.75 281 ASP A C 1
ATOM 2239 O O . ASP A 1 281 ? -54.506 -9.223 91.599 1.00 94.75 281 ASP A O 1
ATOM 2243 N N . ALA A 1 282 ? -53.452 -7.370 90.928 1.00 92.94 282 ALA A N 1
ATOM 2244 C CA . ALA A 1 282 ? -53.660 -6.655 92.186 1.00 92.94 282 ALA A CA 1
ATOM 2245 C C . ALA A 1 282 ? -55.142 -6.312 92.420 1.00 92.94 282 ALA A C 1
ATOM 2247 O O . ALA A 1 282 ? -55.651 -6.467 93.537 1.00 92.94 282 ALA A O 1
ATOM 2248 N N . VAL A 1 283 ? -55.851 -5.873 91.377 1.00 94.12 283 VAL A N 1
ATOM 2249 C CA . VAL A 1 283 ? -57.299 -5.630 91.435 1.00 94.12 283 VAL A CA 1
ATOM 2250 C C . VAL A 1 283 ? -58.050 -6.934 91.712 1.00 94.12 283 VAL A C 1
ATOM 2252 O O . VAL A 1 283 ? -58.890 -6.966 92.606 1.00 94.12 283 VAL A O 1
ATOM 2255 N N . ASP A 1 284 ? -57.710 -8.035 91.047 1.00 93.75 284 ASP A N 1
ATOM 2256 C CA . ASP A 1 284 ? -58.350 -9.335 91.274 1.00 93.75 284 ASP A CA 1
ATOM 2257 C C . ASP A 1 284 ? -58.094 -9.868 92.699 1.00 93.75 284 ASP A C 1
ATOM 2259 O O . ASP A 1 284 ? -58.999 -10.339 93.400 1.00 93.75 284 ASP A O 1
ATOM 2263 N N . LYS A 1 285 ? -56.876 -9.683 93.222 1.00 92.12 285 LYS A N 1
ATOM 2264 C CA . LYS A 1 285 ? -56.536 -10.010 94.616 1.00 92.12 285 LYS A CA 1
ATOM 2265 C C . LYS A 1 285 ? -57.309 -9.158 95.624 1.00 92.12 285 LYS A C 1
ATOM 2267 O O . LYS A 1 285 ? -57.767 -9.674 96.646 1.00 92.12 285 LYS A O 1
ATOM 2272 N N . THR A 1 286 ? -57.467 -7.861 95.367 1.00 92.31 286 THR A N 1
ATOM 2273 C CA . THR A 1 286 ? -58.254 -6.980 96.247 1.00 92.31 286 THR A CA 1
ATOM 2274 C C . THR A 1 286 ? -59.748 -7.295 96.167 1.00 92.31 286 THR A C 1
ATOM 2276 O O . THR A 1 286 ? -60.399 -7.362 97.209 1.00 92.31 286 THR A O 1
ATOM 2279 N N . ALA A 1 287 ? -60.284 -7.591 94.981 1.00 87.94 287 ALA A N 1
ATOM 2280 C CA . ALA A 1 287 ? -61.670 -8.013 94.786 1.00 87.94 287 ALA A CA 1
ATOM 2281 C C . ALA A 1 287 ? -61.971 -9.355 95.478 1.00 87.94 287 ALA A C 1
ATOM 2283 O O . ALA A 1 287 ? -62.947 -9.466 96.227 1.00 87.94 287 ALA A O 1
ATOM 2284 N N . SER A 1 288 ? -61.113 -10.365 95.305 1.00 87.31 288 SER A N 1
ATOM 2285 C CA . SER A 1 288 ? -61.238 -11.663 95.984 1.00 87.31 288 SER A CA 1
ATOM 2286 C C . SER A 1 288 ? -61.064 -11.549 97.505 1.00 87.31 288 SER A C 1
ATOM 2288 O O . SER A 1 288 ? -61.788 -12.191 98.267 1.00 87.31 288 SER A O 1
ATOM 2290 N N . GLY A 1 289 ? -60.155 -10.690 97.977 1.00 85.06 289 GLY A N 1
ATOM 2291 C CA . GLY A 1 289 ? -59.992 -10.376 99.397 1.00 85.06 289 GLY A CA 1
ATOM 2292 C C . GLY A 1 289 ? -61.224 -9.691 99.994 1.00 85.06 289 GLY A C 1
ATOM 2293 O O . GLY A 1 289 ? -61.703 -10.098 101.052 1.00 85.06 289 GLY A O 1
ATOM 2294 N N . LEU A 1 290 ? -61.785 -8.698 99.297 1.00 86.31 290 LEU A N 1
ATOM 2295 C CA . LEU A 1 290 ? -62.981 -7.973 99.724 1.00 86.31 290 LEU A CA 1
ATOM 2296 C C . LEU A 1 290 ? -64.219 -8.874 99.742 1.00 86.31 290 LEU A C 1
ATOM 2298 O O . LEU A 1 290 ? -64.993 -8.819 100.693 1.00 86.31 290 LEU A O 1
ATOM 2302 N N . THR A 1 291 ? -64.411 -9.713 98.722 1.00 84.25 291 THR A N 1
ATOM 2303 C CA . THR A 1 291 ? -65.532 -10.666 98.665 1.00 84.25 291 THR A CA 1
ATOM 2304 C C . THR A 1 291 ? -65.418 -11.723 99.756 1.00 84.25 291 THR A C 1
ATOM 2306 O O . THR A 1 291 ? -66.386 -11.923 100.491 1.00 84.25 291 THR A O 1
ATOM 2309 N N . LYS A 1 292 ? -64.241 -12.337 99.954 1.00 82.88 292 LYS A N 1
ATOM 2310 C CA . LYS A 1 292 ? -63.999 -13.270 101.071 1.00 82.88 292 LYS A CA 1
ATOM 2311 C C . LYS A 1 292 ? -64.205 -12.598 102.427 1.00 82.88 292 LYS A C 1
ATOM 2313 O O . LYS A 1 292 ? -64.871 -13.169 103.285 1.00 82.88 292 LYS A O 1
ATOM 2318 N N . GLY A 1 293 ? -63.681 -11.385 102.606 1.00 79.44 293 GLY A N 1
ATOM 2319 C CA . GLY A 1 293 ? -63.822 -10.595 103.828 1.00 79.44 293 GLY A CA 1
ATOM 2320 C C . GLY A 1 293 ? -65.279 -10.262 104.137 1.00 79.44 293 GLY A C 1
ATOM 2321 O O . GLY A 1 293 ? -65.765 -10.618 105.204 1.00 79.44 293 GLY A O 1
ATOM 2322 N N . LYS A 1 294 ? -66.008 -9.667 103.183 1.00 83.81 294 LYS A N 1
ATOM 2323 C CA . LYS A 1 294 ? -67.442 -9.368 103.328 1.00 83.81 294 LYS A CA 1
ATOM 2324 C C . LYS A 1 294 ? -68.260 -10.629 103.592 1.00 83.81 294 LYS A C 1
ATOM 2326 O O . LYS A 1 294 ? -69.103 -10.610 104.479 1.00 83.81 294 LYS A O 1
ATOM 2331 N N . THR A 1 295 ? -67.992 -11.721 102.875 1.00 83.50 295 THR A N 1
ATOM 2332 C CA . THR A 1 295 ? -68.689 -13.002 103.075 1.00 83.50 295 THR A CA 1
ATOM 2333 C C . THR A 1 295 ? -68.434 -13.549 104.476 1.00 83.50 295 THR A C 1
ATOM 2335 O O . THR A 1 295 ? -69.378 -13.933 105.156 1.00 83.50 295 THR A O 1
ATOM 2338 N N . LYS A 1 296 ? -67.182 -13.528 104.951 1.00 86.75 296 LYS A N 1
ATOM 2339 C CA . LYS A 1 296 ? -66.834 -13.958 106.309 1.00 86.75 296 LYS A CA 1
ATOM 2340 C C . LYS A 1 296 ? -67.524 -13.099 107.366 1.00 86.75 296 LYS A C 1
ATOM 2342 O O . LYS A 1 296 ? -68.171 -13.652 108.245 1.00 86.75 296 LYS A O 1
ATOM 2347 N N . THR A 1 297 ? -67.445 -11.773 107.251 1.00 83.44 297 THR A N 1
ATOM 2348 C CA . THR A 1 297 ? -68.112 -10.857 108.185 1.00 83.44 297 THR A CA 1
ATOM 2349 C C . THR A 1 297 ? -69.622 -11.082 108.194 1.00 83.44 297 THR A C 1
ATOM 2351 O O . THR A 1 297 ? -70.209 -11.151 109.264 1.00 83.44 297 THR A O 1
ATOM 2354 N N . LEU A 1 298 ? -70.252 -11.268 107.029 1.00 84.25 298 LEU A N 1
ATOM 2355 C CA . LEU A 1 298 ? -71.680 -11.585 106.932 1.00 84.25 298 LEU A CA 1
ATOM 2356 C C . LEU A 1 298 ? -72.025 -12.934 107.574 1.00 84.25 298 LEU A C 1
ATOM 2358 O O . LEU A 1 298 ? -73.027 -13.019 108.279 1.00 84.25 298 LEU A O 1
ATOM 2362 N N . ILE A 1 299 ? -71.202 -13.971 107.379 1.00 85.00 299 ILE A N 1
ATOM 2363 C CA . ILE A 1 299 ? -71.373 -15.278 108.033 1.00 85.00 299 ILE A CA 1
ATOM 2364 C C . ILE A 1 299 ? -71.248 -15.142 109.555 1.00 85.00 299 ILE A C 1
ATOM 2366 O O . ILE A 1 299 ? -72.086 -15.672 110.282 1.00 85.00 299 ILE A O 1
ATOM 2370 N N . ASP A 1 300 ? -70.229 -14.435 110.046 1.00 86.56 300 ASP A N 1
ATOM 2371 C CA . ASP A 1 300 ? -69.993 -14.234 111.479 1.00 86.56 300 ASP A CA 1
ATOM 2372 C C . ASP A 1 300 ? -71.122 -13.403 112.115 1.00 86.56 300 ASP A C 1
ATOM 2374 O O . ASP A 1 300 ? -71.640 -13.766 113.174 1.00 86.56 300 ASP A O 1
ATOM 2378 N N . SER A 1 301 ? -71.580 -12.343 111.438 1.00 82.31 301 SER A N 1
ATOM 2379 C CA . SER A 1 301 ? -72.777 -11.586 111.820 1.00 82.31 301 SER A CA 1
ATOM 2380 C C . SER A 1 301 ? -74.029 -12.466 111.824 1.00 82.31 301 SER A C 1
ATOM 2382 O O . SER A 1 301 ? -74.787 -12.425 112.788 1.00 82.31 301 SER A O 1
ATOM 2384 N N . GLY A 1 302 ? -74.228 -13.309 110.806 1.00 85.62 302 GLY A N 1
ATOM 2385 C CA . GLY A 1 302 ? -75.341 -14.259 110.734 1.00 85.62 302 GLY A CA 1
ATOM 2386 C C . GLY A 1 302 ? -75.339 -15.265 111.889 1.00 85.62 302 GLY A C 1
ATOM 2387 O O . GLY A 1 302 ? -76.374 -15.480 112.513 1.00 85.62 302 GLY A O 1
ATOM 2388 N N . LYS A 1 303 ? -74.173 -15.820 112.251 1.00 87.00 303 LYS A N 1
ATOM 2389 C CA . LYS A 1 303 ? -74.014 -16.689 113.433 1.00 87.00 303 LYS A CA 1
ATOM 2390 C C . LYS A 1 303 ? -74.333 -15.963 114.736 1.00 87.00 303 LYS A C 1
ATOM 2392 O O . LYS A 1 303 ? -74.955 -16.540 115.621 1.00 87.00 303 LYS A O 1
ATOM 2397 N N . ARG A 1 304 ? -73.906 -14.706 114.872 1.00 87.69 304 ARG A N 1
ATOM 2398 C CA . ARG A 1 304 ? -74.194 -13.899 116.062 1.00 87.69 304 ARG A CA 1
ATOM 2399 C C . ARG A 1 304 ? -75.692 -13.633 116.205 1.00 87.69 304 ARG A C 1
ATOM 2401 O O . ARG A 1 304 ? -76.229 -13.856 117.284 1.00 87.69 304 ARG A O 1
ATOM 2408 N N . ILE A 1 305 ? -76.357 -13.263 115.109 1.00 86.06 305 ILE A N 1
ATOM 2409 C CA . ILE A 1 305 ? -77.819 -13.120 115.045 1.00 86.06 305 ILE A CA 1
ATOM 2410 C C . ILE A 1 305 ? -78.505 -14.444 115.404 1.00 86.06 305 ILE A C 1
ATOM 2412 O O . ILE A 1 305 ? -79.465 -14.442 116.167 1.00 86.06 305 ILE A O 1
ATOM 2416 N N . GLN A 1 306 ? -78.004 -15.579 114.907 1.00 84.00 306 GLN A N 1
ATOM 2417 C CA . GLN A 1 306 ? -78.534 -16.902 115.247 1.00 84.00 306 GLN A CA 1
ATOM 2418 C C . GLN A 1 306 ? -78.417 -17.195 116.751 1.00 84.00 306 GLN A C 1
ATOM 2420 O O . GLN A 1 306 ? -79.404 -17.577 117.372 1.00 84.00 306 GLN A O 1
ATOM 2425 N N . ASN A 1 307 ? -77.250 -16.949 117.356 1.00 85.25 307 ASN A N 1
ATOM 2426 C CA . ASN A 1 307 ? -77.047 -17.121 118.797 1.00 85.25 307 ASN A CA 1
ATOM 2427 C C . ASN A 1 307 ? -77.982 -16.217 119.615 1.00 85.25 307 ASN A C 1
ATOM 2429 O O . ASN A 1 307 ? -78.576 -16.666 120.592 1.00 85.25 307 ASN A O 1
ATOM 2433 N N . GLU A 1 308 ? -78.131 -14.949 119.222 1.00 87.62 308 GLU A N 1
ATOM 2434 C CA . GLU A 1 308 ? -79.073 -14.018 119.854 1.00 87.62 308 GLU A CA 1
ATOM 2435 C C . GLU A 1 308 ? -80.523 -14.501 119.696 1.00 87.62 308 GLU A C 1
ATOM 2437 O O . GLU A 1 308 ? -81.292 -14.458 120.657 1.00 87.62 308 GLU A O 1
ATOM 2442 N N . SER A 1 309 ? -80.884 -15.042 118.529 1.00 84.75 309 SER A N 1
ATOM 2443 C CA . SER A 1 309 ? -82.186 -15.669 118.284 1.00 84.75 309 SER A CA 1
ATOM 2444 C C . SER A 1 309 ? -82.425 -16.869 119.206 1.00 84.75 309 SER A C 1
ATOM 2446 O O . SER A 1 309 ? -83.492 -16.967 119.809 1.00 84.75 309 SER A O 1
ATOM 2448 N N . ASP A 1 310 ? -81.432 -17.741 119.397 1.00 86.44 310 ASP A N 1
ATOM 2449 C CA . ASP A 1 310 ? -81.527 -18.907 120.284 1.00 86.44 310 ASP A CA 1
ATOM 2450 C C . ASP A 1 310 ? -81.616 -18.507 121.767 1.00 86.44 310 ASP A C 1
ATOM 2452 O O . ASP A 1 310 ? -82.396 -19.094 122.530 1.00 86.44 310 ASP A O 1
ATOM 2456 N N . VAL A 1 311 ? -80.890 -17.460 122.179 1.00 87.69 311 VAL A N 1
ATOM 2457 C CA . VAL A 1 311 ? -81.030 -16.847 123.510 1.00 87.69 311 VAL A CA 1
ATOM 2458 C C . VAL A 1 311 ? -82.444 -16.309 123.691 1.00 87.69 311 VAL A C 1
ATOM 2460 O O . VAL A 1 311 ? -83.082 -16.644 124.687 1.00 87.69 311 VAL A O 1
ATOM 2463 N N . LEU A 1 312 ? -82.969 -15.541 122.731 1.00 86.75 312 LEU A N 1
ATOM 2464 C CA . LEU A 1 312 ? -84.340 -15.029 122.772 1.00 86.75 312 LEU A CA 1
ATOM 2465 C C . LEU A 1 312 ? -85.367 -16.164 122.808 1.00 86.75 312 LEU A C 1
ATOM 2467 O O . LEU A 1 312 ? -86.336 -16.078 123.555 1.00 86.75 312 LEU A O 1
ATOM 2471 N N . ARG A 1 313 ? -85.148 -17.260 122.076 1.00 84.12 313 ARG A N 1
ATOM 2472 C CA . ARG A 1 313 ? -86.012 -18.451 122.090 1.00 84.12 313 ARG A CA 1
ATOM 2473 C C . ARG A 1 313 ? -86.012 -19.136 123.455 1.00 84.12 313 ARG A C 1
ATOM 2475 O O . ARG A 1 313 ? -87.069 -19.525 123.955 1.00 84.12 313 ARG A O 1
ATOM 2482 N N . THR A 1 314 ? -84.840 -19.242 124.079 1.00 86.56 314 THR A N 1
ATOM 2483 C CA . THR A 1 314 ? -84.666 -19.787 125.433 1.00 86.56 314 THR A CA 1
ATOM 2484 C C . THR A 1 314 ? -85.323 -18.885 126.472 1.00 86.56 314 THR A C 1
ATOM 2486 O O . THR A 1 314 ? -86.043 -19.370 127.345 1.00 86.56 314 THR A O 1
ATOM 2489 N N . LEU A 1 315 ? -85.112 -17.572 126.360 1.00 84.62 315 LEU A N 1
ATOM 2490 C CA . LEU A 1 315 ? -85.723 -16.569 127.223 1.00 84.62 315 LEU A CA 1
ATO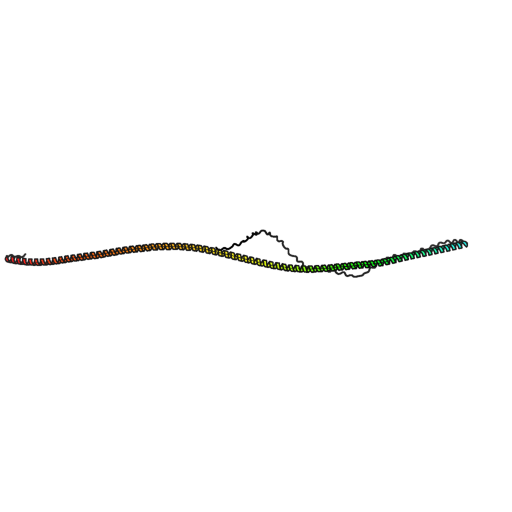M 2491 C C . LEU A 1 315 ? -87.247 -16.620 127.095 1.00 84.62 315 LEU A C 1
ATOM 2493 O O . LEU A 1 315 ? -87.933 -16.711 128.103 1.00 84.62 315 LEU A O 1
ATOM 2497 N N . ASN A 1 316 ? -87.769 -16.672 125.868 1.00 86.44 316 ASN A N 1
ATOM 2498 C CA . ASN A 1 316 ? -89.198 -16.788 125.593 1.00 86.44 316 ASN A CA 1
ATOM 2499 C C . ASN A 1 316 ? -89.775 -18.097 126.157 1.00 86.44 316 ASN A C 1
ATOM 2501 O O . ASN A 1 316 ? -90.828 -18.091 126.781 1.00 86.44 316 ASN A O 1
ATOM 2505 N N . SER A 1 317 ? -89.055 -19.216 126.034 1.00 84.00 317 SER A N 1
ATOM 2506 C CA . SER A 1 317 ? -89.464 -20.499 126.627 1.00 84.00 317 SER A CA 1
ATOM 2507 C C . SER A 1 317 ? -89.509 -20.439 128.159 1.00 84.00 317 SER A C 1
ATOM 2509 O O . SER A 1 317 ? -90.452 -20.948 128.767 1.00 84.00 317 SER A O 1
ATOM 2511 N N . LYS A 1 318 ? -88.524 -19.784 128.794 1.00 85.62 318 LYS A N 1
ATOM 2512 C CA . LYS A 1 318 ? -88.536 -19.518 130.241 1.00 85.62 318 LYS A CA 1
ATOM 2513 C C . LYS A 1 318 ? -89.721 -18.644 130.633 1.00 85.62 318 LYS A C 1
ATOM 2515 O O . LYS A 1 318 ? -90.414 -18.994 131.575 1.00 85.62 318 LYS A O 1
ATOM 2520 N N . LEU A 1 319 ? -89.981 -17.575 129.888 1.00 85.62 319 LEU A N 1
ATOM 2521 C CA . LEU A 1 319 ? -91.055 -16.623 130.165 1.00 85.62 319 LEU A CA 1
ATOM 2522 C C . LEU A 1 319 ? -92.439 -17.265 129.992 1.00 85.62 319 LEU A C 1
ATOM 2524 O O . LEU A 1 319 ? -93.329 -17.033 130.800 1.00 85.62 319 LEU A O 1
ATOM 2528 N N . ILE A 1 320 ? -92.614 -18.142 128.996 1.00 82.12 320 ILE A N 1
ATOM 2529 C CA . ILE A 1 320 ? -93.819 -18.971 128.832 1.00 82.12 320 ILE A CA 1
ATOM 2530 C C . ILE A 1 320 ? -93.994 -19.914 130.026 1.00 82.12 320 ILE A C 1
ATOM 2532 O O . ILE A 1 320 ? -95.102 -20.034 130.552 1.00 82.12 320 ILE A O 1
ATOM 2536 N N . LYS A 1 321 ? -92.919 -20.577 130.468 1.00 83.31 321 LYS A N 1
ATOM 2537 C CA . LYS A 1 321 ? -92.956 -21.477 131.627 1.00 83.31 321 LYS A CA 1
ATOM 2538 C C . LYS A 1 321 ? -93.290 -20.721 132.911 1.00 83.31 321 LYS A C 1
ATOM 2540 O O . LYS A 1 321 ? -94.180 -21.143 133.638 1.00 83.31 321 LYS A O 1
ATOM 2545 N N . GLU A 1 322 ? -92.643 -19.587 133.138 1.00 83.94 322 GLU A N 1
ATOM 2546 C CA . GLU A 1 322 ? -92.900 -18.695 134.264 1.00 83.94 322 GLU A CA 1
ATOM 2547 C C . GLU A 1 322 ? -94.337 -18.162 134.227 1.00 83.94 322 GLU A C 1
ATOM 2549 O O . GLU A 1 322 ? -95.026 -18.221 135.234 1.00 83.94 322 GLU A O 1
ATOM 2554 N N . ASN A 1 323 ? -94.863 -17.768 133.062 1.00 80.25 323 ASN A N 1
ATOM 2555 C CA . ASN A 1 323 ? -96.277 -17.403 132.914 1.00 80.25 323 ASN A CA 1
ATOM 2556 C C . ASN A 1 323 ? -97.232 -18.571 133.190 1.00 80.25 323 ASN A C 1
ATOM 2558 O O . ASN A 1 323 ? -98.301 -18.369 133.762 1.00 80.25 323 ASN A O 1
ATOM 2562 N N . SER A 1 324 ? -96.877 -19.791 132.784 1.00 82.88 324 SER A N 1
ATOM 2563 C CA . SER A 1 324 ? -97.636 -21.003 133.112 1.00 82.88 324 SER A CA 1
ATOM 2564 C C . SER A 1 324 ? -97.629 -21.265 134.620 1.00 82.88 324 SER A C 1
ATOM 2566 O O . SER A 1 324 ? -98.674 -21.551 135.201 1.00 82.88 324 SER A O 1
ATOM 2568 N N . ASP A 1 325 ? -96.471 -21.156 135.264 1.00 82.38 325 ASP A N 1
ATOM 2569 C CA . ASP A 1 325 ? -96.323 -21.376 136.700 1.00 82.38 325 ASP A CA 1
ATOM 2570 C C . ASP A 1 325 ? -97.009 -20.261 137.503 1.00 82.38 325 ASP A C 1
ATOM 2572 O O . ASP A 1 325 ? -97.736 -20.562 138.446 1.00 82.38 325 ASP A O 1
ATOM 2576 N N . ASN A 1 326 ? -96.928 -19.005 137.059 1.00 82.25 326 ASN A N 1
ATOM 2577 C CA . ASN A 1 326 ? -97.704 -17.888 137.596 1.00 82.25 326 ASN A CA 1
ATOM 2578 C C . ASN A 1 326 ? -99.209 -18.113 137.404 1.00 82.25 326 ASN A C 1
ATOM 2580 O O . ASN A 1 326 ? -99.973 -17.896 138.337 1.00 82.25 326 ASN A O 1
ATOM 2584 N N . LYS A 1 327 ? -99.666 -18.627 136.251 1.00 81.12 327 LYS A N 1
ATOM 2585 C CA . LYS A 1 327 ? -101.072 -19.038 136.059 1.00 81.12 327 LYS A CA 1
ATOM 2586 C C . LYS A 1 327 ? -101.493 -20.120 137.052 1.00 81.12 327 LYS A C 1
ATOM 2588 O O . LYS A 1 327 ? -102.589 -20.028 137.596 1.00 81.12 327 LYS A O 1
ATOM 2593 N N . LYS A 1 328 ? -100.646 -21.123 137.310 1.00 80.00 328 LYS A N 1
ATOM 2594 C CA . LYS A 1 328 ? -100.909 -22.156 138.328 1.00 80.00 328 LYS A CA 1
ATOM 2595 C C . LYS A 1 328 ? -100.945 -21.562 139.733 1.00 80.00 328 LYS A C 1
ATOM 2597 O O . LYS A 1 328 ? -101.835 -21.901 140.500 1.00 80.00 328 LYS A O 1
ATOM 2602 N N . GLN A 1 329 ? -100.028 -20.657 140.067 1.00 79.44 329 GLN A N 1
ATOM 2603 C CA . GLN A 1 329 ? -100.032 -19.955 141.351 1.00 79.44 329 GLN A CA 1
ATOM 2604 C C . GLN A 1 329 ? -101.281 -19.086 141.513 1.00 79.44 329 GLN A C 1
ATOM 2606 O O . GLN A 1 329 ? -101.895 -19.117 142.572 1.00 79.44 329 GLN A O 1
ATOM 2611 N N . ILE A 1 330 ? -101.706 -18.374 140.466 1.00 77.19 330 ILE A N 1
ATOM 2612 C CA . ILE A 1 330 ? -102.969 -17.628 140.440 1.00 77.19 330 ILE A CA 1
ATOM 2613 C C . ILE A 1 330 ? -104.151 -18.582 140.613 1.00 77.19 330 ILE A C 1
ATOM 2615 O O . ILE A 1 330 ? -105.065 -18.251 141.354 1.00 77.19 330 ILE A O 1
ATOM 2619 N N . ALA A 1 331 ? -104.145 -19.763 139.989 1.00 75.75 331 ALA A N 1
ATOM 2620 C CA . ALA A 1 331 ? -1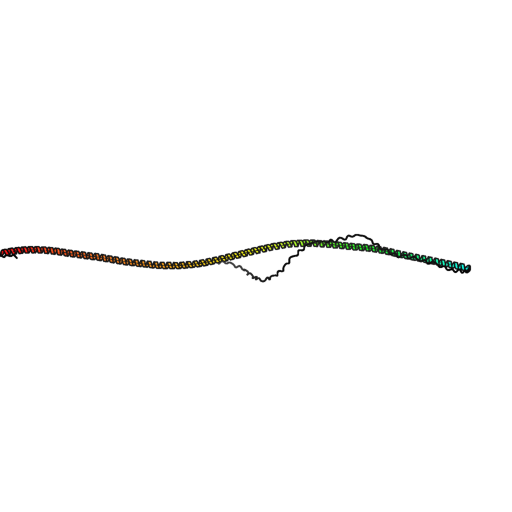05.193 -20.764 140.183 1.00 75.75 331 ALA A CA 1
ATOM 2621 C C . ALA A 1 331 ? -105.241 -21.265 141.638 1.00 75.75 331 ALA A C 1
ATOM 2623 O O . ALA A 1 331 ? -106.310 -21.266 142.236 1.00 75.75 331 ALA A O 1
ATOM 2624 N N . ILE A 1 332 ? -104.090 -21.577 142.242 1.00 78.12 332 ILE A N 1
ATOM 2625 C CA . ILE A 1 332 ? -103.980 -21.968 143.658 1.00 78.12 332 ILE A CA 1
ATOM 2626 C C . ILE A 1 332 ? -104.412 -20.825 144.585 1.00 78.12 332 ILE A C 1
ATOM 2628 O O . ILE A 1 332 ? -105.066 -21.059 145.597 1.00 78.12 332 ILE A O 1
ATOM 2632 N N . LEU A 1 333 ? -104.045 -19.579 144.277 1.00 77.06 333 LEU A N 1
ATOM 2633 C CA . LEU A 1 333 ? -104.466 -18.406 145.042 1.00 77.06 333 LEU A CA 1
ATOM 2634 C C . LEU A 1 333 ? -105.964 -18.162 144.895 1.00 77.06 333 LEU A C 1
ATOM 2636 O O . LEU A 1 333 ? -106.610 -17.903 145.900 1.00 77.06 333 LEU A O 1
ATOM 2640 N N . LYS A 1 334 ? -106.530 -18.304 143.691 1.00 76.69 334 LYS A N 1
ATOM 2641 C CA . LYS A 1 334 ? -107.979 -18.266 143.462 1.00 76.69 334 LYS A CA 1
ATOM 2642 C C . LYS A 1 334 ? -108.686 -19.357 144.258 1.00 76.69 334 LYS A C 1
ATOM 2644 O O . LYS A 1 334 ? -109.684 -19.065 144.897 1.00 76.69 334 LYS A O 1
ATOM 2649 N N . GLU A 1 335 ? -108.146 -20.571 144.295 1.00 75.50 335 GLU A N 1
ATOM 2650 C CA . GLU A 1 335 ? -108.683 -21.688 145.079 1.00 75.50 335 GLU A CA 1
ATOM 2651 C C . GLU A 1 335 ? -108.584 -21.430 146.592 1.00 75.50 335 GLU A C 1
ATOM 2653 O O . GLU A 1 335 ? -109.557 -21.621 147.316 1.00 75.50 335 GLU A O 1
ATOM 2658 N N . LYS A 1 336 ? -107.456 -20.895 147.083 1.00 76.75 336 LYS A N 1
ATOM 2659 C CA . LYS A 1 336 ? -107.300 -20.457 148.482 1.00 76.75 336 LYS A CA 1
ATOM 2660 C C . LYS A 1 336 ? -108.230 -19.305 148.845 1.00 76.75 336 LYS A C 1
ATOM 2662 O O . LYS A 1 336 ? -108.769 -19.309 149.945 1.00 76.75 336 LYS A O 1
ATOM 2667 N N . ILE A 1 337 ? -108.405 -18.332 147.953 1.00 71.81 337 ILE A N 1
ATOM 2668 C CA . ILE A 1 337 ? -109.356 -17.231 148.118 1.00 71.81 337 ILE A CA 1
ATOM 2669 C C . ILE A 1 337 ? -110.771 -17.798 148.146 1.00 71.81 337 ILE A C 1
ATOM 2671 O O . ILE A 1 337 ? -111.518 -17.428 149.032 1.00 71.81 337 ILE A O 1
ATOM 2675 N N . SER A 1 338 ? -111.112 -18.750 147.278 1.00 67.44 338 SER A N 1
ATOM 2676 C CA . SER A 1 338 ? -112.414 -19.424 147.270 1.00 67.44 338 SER A CA 1
ATOM 2677 C C . SER A 1 338 ? -112.658 -20.228 148.562 1.00 67.44 338 SER A C 1
ATOM 2679 O O . SER A 1 338 ? -113.735 -20.154 149.145 1.00 67.44 338 SER A O 1
ATOM 2681 N N . LEU A 1 339 ? -111.633 -20.898 149.103 1.00 68.50 339 LEU A N 1
ATOM 2682 C CA . LEU A 1 339 ? -111.674 -21.563 150.416 1.00 68.50 339 LEU A CA 1
ATOM 2683 C C . LEU A 1 339 ? -111.800 -20.579 151.593 1.00 68.50 339 LEU A C 1
ATOM 2685 O O . LEU A 1 339 ? -112.493 -20.869 152.566 1.00 68.50 339 LEU A O 1
ATOM 2689 N N . LEU A 1 340 ? -111.118 -19.432 151.535 1.00 62.44 340 LEU A N 1
ATOM 2690 C CA . LEU A 1 340 ? -111.228 -18.358 152.531 1.00 62.44 340 LEU A CA 1
ATOM 2691 C C . LEU A 1 340 ? -112.593 -17.666 152.459 1.00 62.44 340 LEU A C 1
ATOM 2693 O O . LEU A 1 340 ? -113.190 -17.411 153.499 1.00 62.44 340 LEU A O 1
ATOM 2697 N N . ALA A 1 341 ? -113.105 -17.435 151.253 1.00 57.91 341 ALA A N 1
ATOM 2698 C CA . ALA A 1 341 ? -114.437 -16.912 150.972 1.00 57.91 341 ALA A CA 1
ATOM 2699 C C . ALA A 1 341 ? -115.518 -17.840 151.535 1.00 57.91 341 ALA A C 1
ATOM 2701 O O . ALA A 1 341 ? -116.398 -17.389 152.263 1.00 57.91 341 ALA A O 1
ATOM 2702 N N . GLY A 1 342 ? -115.374 -19.152 151.311 1.00 59.66 342 GLY A N 1
ATOM 2703 C CA . GLY A 1 342 ? -116.250 -20.176 151.882 1.00 59.66 342 GLY A CA 1
ATOM 2704 C C . GLY A 1 342 ? -116.161 -20.303 153.407 1.00 59.66 342 GLY A C 1
ATOM 2705 O O . GLY A 1 342 ? -117.125 -20.719 154.038 1.00 59.66 342 GLY A O 1
ATOM 2706 N N . LYS A 1 343 ? -115.041 -19.913 154.031 1.00 59.38 343 LYS A N 1
ATOM 2707 C CA . LYS A 1 343 ? -114.920 -19.817 155.500 1.00 59.38 343 LYS A CA 1
ATOM 2708 C C . LYS A 1 343 ? -115.501 -18.527 156.084 1.00 59.38 343 LYS A C 1
ATOM 2710 O O . LYS A 1 343 ? -115.689 -18.467 157.296 1.00 59.38 343 LYS A O 1
ATOM 2715 N N . LEU A 1 344 ? -115.728 -17.507 155.260 1.00 53.03 344 LEU A N 1
ATOM 2716 C CA . LEU A 1 344 ? -116.161 -16.176 155.686 1.00 53.03 344 LEU A CA 1
ATOM 2717 C C . LEU A 1 344 ? -117.607 -15.842 155.283 1.00 53.03 344 LEU A C 1
ATOM 2719 O O . LEU A 1 344 ? -118.075 -14.772 155.655 1.00 53.03 344 LEU A O 1
ATOM 2723 N N . ASP A 1 345 ? -118.310 -16.718 154.554 1.00 54.91 345 ASP A N 1
ATOM 2724 C CA . ASP A 1 345 ? -119.634 -16.425 153.970 1.00 54.91 345 ASP A CA 1
ATOM 2725 C C . ASP A 1 345 ? -119.620 -15.144 153.102 1.00 54.91 345 ASP A C 1
ATOM 2727 O O . ASP A 1 345 ? -120.588 -14.388 153.011 1.00 54.91 345 ASP A O 1
ATOM 2731 N N . ILE A 1 346 ? -118.480 -14.881 152.448 1.00 52.59 346 ILE A N 1
ATOM 2732 C CA . ILE A 1 346 ? -118.296 -13.727 151.564 1.00 52.59 346 ILE A CA 1
ATOM 2733 C C . ILE A 1 346 ? -118.359 -14.225 150.127 1.00 52.59 346 ILE A C 1
ATOM 2735 O O . ILE A 1 346 ? -117.469 -14.929 149.656 1.00 52.59 346 ILE A O 1
ATOM 2739 N N . ASN A 1 347 ? -119.413 -13.833 149.423 1.00 52.34 347 ASN A N 1
ATOM 2740 C CA . ASN A 1 347 ? -119.550 -14.056 147.993 1.00 52.34 347 ASN A CA 1
ATOM 2741 C C . ASN A 1 347 ? -118.491 -13.233 147.227 1.00 52.34 347 ASN A C 1
ATOM 2743 O O . ASN A 1 347 ? -118.476 -12.006 147.332 1.00 52.34 347 ASN A O 1
ATOM 2747 N N . LEU A 1 348 ? -117.604 -13.900 146.482 1.00 54.44 348 LEU A N 1
ATOM 2748 C CA . LEU A 1 348 ? -116.547 -13.288 145.667 1.00 54.44 348 LEU A CA 1
ATOM 2749 C C . LEU A 1 348 ? -116.697 -13.718 144.201 1.00 54.44 348 LEU A C 1
ATOM 2751 O O . LEU A 1 348 ? -115.918 -14.529 143.705 1.00 54.44 348 LEU A O 1
ATOM 2755 N N . ASP A 1 349 ? -117.689 -13.141 143.524 1.00 49.44 349 ASP A N 1
ATOM 2756 C CA . ASP A 1 349 ? -117.766 -13.095 142.061 1.00 49.44 349 ASP A CA 1
ATOM 2757 C C . ASP A 1 349 ? -117.455 -11.664 141.590 1.00 49.44 349 ASP A C 1
ATOM 2759 O O . ASP A 1 349 ? -118.300 -10.765 141.638 1.00 49.44 349 ASP A O 1
ATOM 2763 N N . SER A 1 350 ? -116.201 -11.447 141.180 1.00 47.91 350 SER A N 1
ATOM 2764 C CA . SER A 1 350 ? -115.721 -10.361 140.304 1.00 47.91 350 SER A CA 1
ATOM 2765 C C . SER A 1 350 ? -114.395 -10.766 139.665 1.00 47.91 350 SER A C 1
ATOM 2767 O O . SER A 1 350 ? -113.393 -10.878 140.409 1.00 47.91 350 SER A O 1
#

pLDDT: mean 78.7, std 22.38, range [33.31, 98.56]